Protein AF-A0A7S4PHA0-F1 (afdb_monomer)

Structure (mmCIF, N/CA/C/O backbone):
data_AF-A0A7S4PHA0-F1
#
_entry.id   AF-A0A7S4PHA0-F1
#
loop_
_atom_site.group_PDB
_atom_site.id
_atom_site.type_symbol
_atom_site.label_atom_id
_atom_site.label_alt_id
_atom_site.label_comp_id
_atom_site.label_asym_id
_atom_site.label_entity_id
_atom_site.label_seq_id
_atom_site.pdbx_PDB_ins_code
_atom_site.Cartn_x
_atom_site.Cartn_y
_atom_site.Cartn_z
_atom_site.occupancy
_atom_site.B_iso_or_equiv
_atom_site.auth_seq_id
_atom_site.auth_comp_id
_atom_site.auth_asym_id
_atom_site.auth_atom_id
_atom_site.pdbx_PDB_model_num
ATOM 1 N N . MET A 1 1 ? -47.512 62.004 -31.356 1.00 50.50 1 MET A N 1
ATOM 2 C CA . MET A 1 1 ? -47.624 60.700 -30.665 1.00 50.50 1 MET A CA 1
ATOM 3 C C . MET A 1 1 ? -46.388 59.852 -30.978 1.00 50.50 1 MET A C 1
ATOM 5 O O . MET A 1 1 ? -46.487 58.926 -31.759 1.00 50.50 1 MET A O 1
ATOM 9 N N . THR A 1 2 ? -45.208 60.181 -30.443 1.00 56.81 2 THR A N 1
ATOM 10 C CA . THR A 1 2 ? -43.964 59.399 -30.686 1.00 56.81 2 THR A CA 1
ATOM 11 C C . THR A 1 2 ? -42.928 59.543 -29.559 1.00 56.81 2 THR A C 1
ATOM 13 O O . THR A 1 2 ? -41.777 59.163 -29.728 1.00 56.81 2 THR A O 1
ATOM 16 N N . MET A 1 3 ? -43.304 60.069 -28.385 1.00 52.97 3 MET A N 1
ATOM 17 C CA . MET A 1 3 ? -42.330 60.499 -27.363 1.00 52.97 3 MET A CA 1
ATOM 18 C C . MET A 1 3 ? -42.366 59.696 -26.049 1.00 52.97 3 MET A C 1
ATOM 20 O O . MET A 1 3 ? -41.866 60.169 -25.038 1.00 52.97 3 MET A O 1
ATOM 24 N N . ALA A 1 4 ? -42.939 58.485 -26.051 1.00 57.75 4 ALA A N 1
ATOM 25 C CA . ALA A 1 4 ? -43.027 57.627 -24.857 1.00 57.75 4 ALA A CA 1
ATOM 26 C C . ALA A 1 4 ? -42.201 56.322 -24.940 1.00 57.75 4 ALA A C 1
ATOM 28 O O . ALA A 1 4 ? -41.948 55.694 -23.916 1.00 57.75 4 ALA A O 1
ATOM 29 N N . CYS A 1 5 ? -41.726 55.913 -26.124 1.00 63.44 5 CYS A N 1
ATOM 30 C CA . CYS A 1 5 ? -41.080 54.602 -26.299 1.00 63.44 5 CYS A CA 1
ATOM 31 C C . CYS A 1 5 ? -39.589 54.559 -25.913 1.00 63.44 5 CYS A C 1
ATOM 33 O O . CYS A 1 5 ? -39.036 53.475 -25.755 1.00 63.44 5 CYS A O 1
ATOM 35 N N . LEU A 1 6 ? -38.933 55.710 -25.720 1.00 57.56 6 LEU A N 1
ATOM 36 C CA . LEU A 1 6 ? -37.508 55.766 -25.358 1.00 57.56 6 LEU A CA 1
ATOM 37 C C . LEU A 1 6 ? -37.241 55.476 -23.867 1.00 57.56 6 LEU A C 1
ATOM 39 O O . LEU A 1 6 ? -36.136 55.074 -23.518 1.00 57.56 6 LEU A O 1
ATOM 43 N N . GLY A 1 7 ? -38.244 55.610 -22.990 1.00 58.47 7 GLY A N 1
ATOM 44 C CA . GLY A 1 7 ? -38.078 55.364 -21.549 1.00 58.47 7 GLY A CA 1
ATOM 45 C C . GLY A 1 7 ? -38.088 53.884 -21.146 1.00 58.47 7 GLY A C 1
ATOM 46 O O . GLY A 1 7 ? -37.437 53.504 -20.175 1.00 58.47 7 GLY A O 1
ATOM 47 N N . PHE A 1 8 ? -38.788 53.025 -21.896 1.00 62.19 8 PHE A N 1
ATOM 48 C CA . PHE A 1 8 ? -38.992 51.625 -21.498 1.00 62.19 8 PHE A CA 1
ATOM 49 C C . PHE A 1 8 ? -37.754 50.748 -21.747 1.00 62.19 8 PHE A C 1
ATOM 51 O O . PHE A 1 8 ? -37.450 49.862 -20.952 1.00 62.19 8 PHE A O 1
ATOM 58 N N . GLY A 1 9 ? -36.987 51.040 -22.805 1.00 64.06 9 GLY A N 1
ATOM 59 C CA . GLY A 1 9 ? -35.754 50.306 -23.115 1.00 64.06 9 GLY A CA 1
ATOM 60 C C . GLY A 1 9 ? -34.664 50.470 -22.050 1.00 64.06 9 GLY A C 1
ATOM 61 O O . GLY A 1 9 ? -33.955 49.515 -21.741 1.00 64.06 9 GLY A O 1
ATOM 62 N N . ILE A 1 10 ? -34.570 51.652 -21.431 1.00 68.56 10 ILE A N 1
ATOM 63 C CA . ILE A 1 10 ? -33.572 51.934 -20.387 1.00 68.56 10 ILE A CA 1
ATOM 64 C C . ILE A 1 10 ? -33.933 51.206 -19.084 1.00 68.56 10 ILE A C 1
ATOM 66 O O . ILE A 1 10 ? -33.057 50.626 -18.446 1.00 68.56 10 ILE A O 1
ATOM 70 N N . LEU A 1 11 ? -35.219 51.157 -18.719 1.00 69.69 11 LEU A N 1
ATOM 71 C CA . LEU A 1 11 ? -35.676 50.470 -17.505 1.00 69.69 11 LEU A CA 1
ATOM 72 C C . LEU A 1 11 ? -35.411 48.955 -17.545 1.00 69.69 11 LEU A C 1
ATOM 74 O O . LEU A 1 11 ? -34.973 48.388 -16.545 1.00 69.69 11 LEU A O 1
ATOM 78 N N . VAL A 1 12 ? -35.598 48.307 -18.700 1.00 71.06 12 VAL A N 1
ATOM 79 C CA . VAL A 1 12 ? -35.310 46.868 -18.860 1.00 71.06 12 VAL A CA 1
ATOM 80 C C . VAL A 1 12 ? -33.800 46.597 -18.885 1.00 71.06 12 VAL A C 1
ATOM 82 O O . VAL A 1 12 ? -33.339 45.630 -18.279 1.00 71.06 12 VAL A O 1
ATOM 85 N N . GLY A 1 13 ? -33.013 47.475 -19.519 1.00 74.56 13 GLY A N 1
ATOM 86 C CA . GLY A 1 13 ? -31.554 47.346 -19.563 1.00 74.56 13 GLY A CA 1
ATOM 87 C C . GLY A 1 13 ? -30.895 47.461 -18.184 1.00 74.56 13 GLY A C 1
ATOM 88 O O . GLY A 1 13 ? -30.050 46.640 -17.834 1.00 74.56 13 GLY A O 1
ATOM 89 N N . VAL A 1 14 ? -31.316 48.437 -17.373 1.00 81.12 14 VAL A N 1
ATOM 90 C CA . VAL A 1 14 ? -30.754 48.662 -16.028 1.00 81.12 14 VAL A CA 1
ATOM 91 C C . VAL A 1 14 ? -31.153 47.548 -15.053 1.00 81.12 14 VAL A C 1
ATOM 93 O O . VAL A 1 14 ? -30.342 47.135 -14.227 1.00 81.12 14 VAL A O 1
ATOM 96 N N . GLY A 1 15 ? -32.367 46.999 -15.169 1.00 79.56 15 GLY A N 1
ATOM 97 C CA . GLY A 1 15 ? -32.795 45.870 -14.336 1.00 79.56 15 GLY A CA 1
ATOM 98 C C . GLY A 1 15 ? -31.953 44.606 -14.557 1.00 79.56 15 GLY A C 1
ATOM 99 O O . GLY A 1 15 ? -31.582 43.931 -13.596 1.00 79.56 15 GLY A O 1
ATOM 100 N N . GLY A 1 16 ? -31.596 44.309 -15.812 1.00 81.81 16 GLY A N 1
ATOM 101 C CA . GLY A 1 16 ? -30.791 43.132 -16.152 1.00 81.81 16 GLY A CA 1
ATOM 102 C C . GLY A 1 16 ? -29.346 43.209 -15.651 1.00 81.81 16 GLY A C 1
ATOM 103 O O . GLY A 1 16 ? -28.813 42.224 -15.137 1.00 81.81 16 GLY A O 1
ATOM 104 N N . THR A 1 17 ? -28.708 44.378 -15.749 1.00 84.75 17 THR A N 1
ATOM 105 C CA . THR A 1 17 ? -27.311 44.549 -15.317 1.00 84.75 17 THR A CA 1
ATOM 106 C C . THR A 1 17 ? -27.154 44.485 -13.798 1.00 84.75 17 THR A C 1
ATOM 108 O O . THR A 1 17 ? -26.182 43.899 -13.320 1.00 84.75 17 THR A O 1
ATOM 111 N N . LEU A 1 18 ? -28.123 45.000 -13.034 1.00 86.94 18 LEU A N 1
ATOM 112 C CA . LEU A 1 18 ? -28.127 44.903 -11.570 1.00 86.94 18 LEU A CA 1
ATOM 113 C C . LEU A 1 18 ? -28.255 43.454 -11.087 1.00 86.94 18 LEU A C 1
ATOM 115 O O . LEU A 1 18 ? -27.548 43.046 -10.165 1.00 86.94 18 LEU A O 1
ATOM 119 N N . LEU A 1 19 ? -29.102 42.655 -11.743 1.00 86.62 19 LEU A N 1
ATOM 120 C CA . LEU A 1 19 ? -29.249 41.235 -11.422 1.00 86.62 19 LEU A CA 1
ATOM 121 C C . LEU A 1 19 ? -27.946 40.467 -11.683 1.00 86.62 19 LEU A C 1
ATOM 123 O O . LEU A 1 19 ? -27.513 39.672 -10.849 1.00 86.62 19 LEU A O 1
ATOM 127 N N . LEU A 1 20 ? -27.285 40.742 -12.812 1.00 89.56 20 LEU A N 1
ATOM 128 C CA . LEU A 1 20 ? -26.022 40.095 -13.159 1.00 89.56 20 LEU A CA 1
ATOM 129 C C . LEU A 1 20 ? -24.901 40.460 -12.173 1.00 89.56 20 LEU A C 1
ATOM 131 O O . LEU A 1 20 ? -24.160 39.579 -11.737 1.00 89.56 20 LEU A O 1
ATOM 135 N N . GLN A 1 21 ? -24.797 41.730 -11.769 1.00 88.81 21 GLN A N 1
ATOM 136 C CA . GLN A 1 21 ? -23.812 42.153 -10.768 1.00 88.81 21 GLN A CA 1
ATOM 137 C C . GLN A 1 21 ? -24.060 41.517 -9.396 1.00 88.81 21 GLN A C 1
ATOM 139 O O . GLN A 1 21 ? -23.100 41.126 -8.732 1.00 88.81 21 GLN A O 1
ATOM 144 N N . ALA A 1 22 ? -25.322 41.345 -8.991 1.00 90.38 22 ALA A N 1
ATOM 145 C CA . ALA A 1 22 ? -25.660 40.655 -7.748 1.00 90.38 22 ALA A CA 1
ATOM 146 C C . ALA A 1 22 ? -25.209 39.182 -7.763 1.00 90.38 22 ALA A C 1
ATOM 148 O O . ALA A 1 22 ? -24.643 38.704 -6.779 1.00 90.38 22 ALA A O 1
ATOM 149 N N . ILE A 1 23 ? -25.387 38.477 -8.888 1.00 91.00 23 ILE A N 1
ATOM 150 C CA . ILE A 1 23 ? -24.932 37.085 -9.049 1.00 91.00 23 ILE A CA 1
ATOM 151 C C . ILE A 1 23 ? -23.402 37.002 -9.007 1.00 91.00 23 ILE A C 1
ATOM 153 O O . ILE A 1 23 ? -22.859 36.158 -8.296 1.00 91.00 23 ILE A O 1
ATOM 157 N N . ILE A 1 24 ? -22.699 37.892 -9.715 1.00 91.56 24 ILE A N 1
ATOM 158 C CA . ILE A 1 24 ? -21.228 37.925 -9.710 1.00 91.56 24 ILE A CA 1
ATOM 159 C C . ILE A 1 24 ? -20.703 38.211 -8.297 1.00 91.56 24 ILE A C 1
ATOM 161 O O . ILE A 1 24 ? -19.792 37.524 -7.838 1.00 91.56 24 ILE A O 1
ATOM 165 N N . GLY A 1 25 ? -21.307 39.161 -7.577 1.00 91.06 25 GLY A N 1
ATOM 166 C CA . GLY A 1 25 ? -20.962 39.454 -6.185 1.00 91.06 25 GLY A CA 1
ATOM 167 C C . GLY A 1 25 ? -21.161 38.249 -5.261 1.00 91.06 25 GLY A C 1
ATOM 168 O O . GLY A 1 25 ? -20.277 37.934 -4.465 1.00 91.06 25 GLY A O 1
ATOM 169 N N . LEU A 1 26 ? -22.275 37.523 -5.415 1.00 90.69 26 LEU A N 1
ATOM 170 C CA . LEU A 1 26 ? -22.558 36.291 -4.670 1.00 90.69 26 LEU A CA 1
ATOM 171 C C . LEU A 1 26 ? -21.551 35.176 -4.979 1.00 90.69 26 LEU A C 1
ATOM 173 O O . LEU A 1 26 ? -21.032 34.551 -4.053 1.00 90.69 26 LEU A O 1
ATOM 177 N N . MET A 1 27 ? -21.230 34.944 -6.256 1.00 90.31 27 MET A N 1
ATOM 178 C CA . MET A 1 27 ? -20.225 33.953 -6.654 1.00 90.31 27 MET A CA 1
ATOM 179 C C . MET A 1 27 ? -18.846 34.303 -6.092 1.00 90.31 27 MET A C 1
ATOM 181 O O . MET A 1 27 ? -18.166 33.421 -5.564 1.00 90.31 27 MET A O 1
ATOM 185 N N . TRP A 1 28 ? -18.455 35.579 -6.161 1.00 89.06 28 TRP A N 1
ATOM 186 C CA . TRP A 1 28 ? -17.166 36.072 -5.675 1.00 89.06 28 TRP A CA 1
ATOM 187 C C . TRP A 1 28 ? -17.040 35.944 -4.152 1.00 89.06 28 TRP A C 1
ATOM 189 O O . TRP A 1 28 ? -16.050 35.406 -3.656 1.00 89.06 28 TRP A O 1
ATOM 199 N N . TRP A 1 29 ? -18.082 36.325 -3.404 1.00 85.69 29 TRP A N 1
ATOM 200 C CA . TRP A 1 29 ? -18.141 36.128 -1.953 1.00 85.69 29 TRP A CA 1
ATOM 201 C C . TRP A 1 29 ? -18.024 34.644 -1.574 1.00 85.69 29 TRP A C 1
ATOM 203 O O . TRP A 1 29 ? -17.279 34.286 -0.660 1.00 85.69 29 TRP A O 1
ATOM 213 N N . PHE A 1 30 ? -18.705 33.755 -2.306 1.00 83.31 30 PHE A N 1
ATOM 214 C CA . PHE A 1 30 ? -18.665 32.314 -2.043 1.00 83.31 30 PHE A CA 1
ATOM 215 C C . PHE A 1 30 ? -17.300 31.687 -2.376 1.00 83.31 30 PHE A C 1
ATOM 217 O O . PHE A 1 30 ? -16.826 30.807 -1.655 1.00 83.31 30 PHE A O 1
ATOM 224 N N . THR A 1 31 ? -16.633 32.156 -3.438 1.00 78.44 31 THR A N 1
ATOM 225 C CA . THR A 1 31 ? -15.292 31.678 -3.823 1.00 78.44 31 THR A CA 1
ATOM 226 C C . THR A 1 31 ? -14.205 32.157 -2.863 1.00 78.44 31 THR A C 1
ATOM 228 O O . THR A 1 31 ? -13.348 31.359 -2.483 1.00 78.44 31 THR A O 1
ATOM 231 N N . LEU A 1 32 ? -14.257 33.408 -2.400 1.00 80.31 32 LEU A N 1
ATOM 232 C CA . LEU A 1 32 ? -13.313 33.924 -1.400 1.00 80.31 32 LEU A CA 1
ATOM 233 C C . LEU A 1 32 ? -13.520 33.322 -0.010 1.00 80.31 32 LEU A C 1
ATOM 235 O O . LEU A 1 32 ? -12.540 32.962 0.642 1.00 80.31 32 LEU A O 1
ATOM 239 N N . GLY A 1 33 ? -14.771 33.127 0.417 1.00 71.81 33 GLY A N 1
ATOM 240 C CA . GLY A 1 33 ? -15.076 32.452 1.682 1.00 71.81 33 GLY A CA 1
ATOM 241 C C . GLY A 1 33 ? -14.607 30.992 1.711 1.00 71.81 33 GLY A C 1
ATOM 242 O O . GLY A 1 33 ? -14.160 30.503 2.749 1.00 71.81 33 GLY A O 1
ATOM 243 N N . ARG A 1 34 ? -14.638 30.295 0.564 1.00 66.31 34 ARG A N 1
ATOM 244 C CA . ARG A 1 34 ? -14.070 28.942 0.431 1.00 66.31 34 ARG A CA 1
ATOM 245 C C . ARG A 1 34 ? -12.547 28.924 0.538 1.00 66.31 34 ARG A C 1
ATOM 247 O O . ARG A 1 34 ? -12.010 28.007 1.154 1.00 66.31 34 ARG A O 1
ATOM 254 N N . ARG A 1 35 ? -11.860 29.930 -0.011 1.00 64.06 35 ARG A N 1
ATOM 255 C CA . ARG A 1 35 ? -10.391 29.990 -0.002 1.00 64.06 35 ARG A CA 1
ATOM 256 C C . ARG A 1 35 ? -9.828 30.148 1.415 1.00 64.06 35 ARG A C 1
ATOM 258 O O . ARG A 1 35 ? -8.953 29.387 1.791 1.00 64.06 35 ARG A O 1
ATOM 265 N N . GLN A 1 36 ? -10.440 30.983 2.261 1.00 58.44 36 GLN A N 1
ATOM 266 C CA . GLN A 1 36 ? -10.007 31.140 3.663 1.00 58.44 36 GLN A CA 1
ATOM 267 C C . GLN A 1 36 ? -10.179 29.883 4.536 1.00 58.44 36 GLN A C 1
ATOM 269 O O . GLN A 1 36 ? -9.430 29.710 5.497 1.00 58.44 36 GLN A O 1
ATOM 274 N N . ARG A 1 37 ? -11.144 28.997 4.240 1.00 59.16 37 ARG A N 1
ATOM 275 C CA . ARG A 1 37 ? -11.256 27.706 4.949 1.00 59.16 37 ARG A CA 1
ATOM 276 C C . ARG A 1 37 ? -10.227 26.687 4.468 1.00 59.16 37 ARG A C 1
ATOM 278 O O . ARG A 1 37 ? -9.732 25.935 5.297 1.00 59.16 37 ARG A O 1
ATOM 285 N N . LEU A 1 38 ? -9.895 26.689 3.177 1.00 50.78 38 LEU A N 1
ATOM 286 C CA . LEU A 1 38 ? -8.828 25.848 2.627 1.00 50.78 38 LEU A CA 1
ATOM 287 C C . LEU A 1 38 ? -7.449 26.300 3.116 1.00 50.78 38 LEU A C 1
ATOM 289 O O . LEU A 1 38 ? -6.649 25.455 3.487 1.00 50.78 38 LEU A O 1
ATOM 293 N N . ASP A 1 39 ? -7.203 27.606 3.224 1.00 53.72 39 ASP A N 1
ATOM 294 C CA . ASP A 1 39 ? -5.920 28.118 3.720 1.00 53.72 39 ASP A CA 1
ATOM 295 C C . ASP A 1 39 ? -5.749 27.857 5.229 1.00 53.72 39 ASP A C 1
ATOM 297 O O . ASP A 1 39 ? -4.672 27.460 5.653 1.00 53.72 39 ASP A O 1
ATOM 301 N N . ARG A 1 40 ? -6.821 27.926 6.042 1.00 52.81 40 ARG A N 1
ATOM 302 C CA . ARG A 1 40 ? -6.760 27.484 7.454 1.00 52.81 40 ARG A CA 1
ATOM 303 C C . ARG A 1 40 ? -6.656 25.966 7.626 1.00 52.81 40 ARG A C 1
ATOM 305 O O . ARG A 1 40 ? -6.108 25.523 8.628 1.00 52.81 40 ARG A O 1
ATOM 312 N N . GLN A 1 41 ? -7.169 25.169 6.688 1.00 42.28 41 GLN A N 1
ATOM 313 C CA . GLN A 1 41 ? -6.941 23.718 6.676 1.00 42.28 41 GLN A CA 1
ATOM 314 C C . GLN A 1 41 ? -5.543 23.353 6.158 1.00 42.28 41 GLN A C 1
ATOM 316 O O . GLN A 1 41 ? -5.004 22.352 6.603 1.00 42.28 41 GLN A O 1
ATOM 321 N N . ASN A 1 42 ? -4.930 24.175 5.304 1.00 45.50 42 ASN A N 1
ATOM 322 C CA . ASN A 1 42 ? -3.546 24.013 4.845 1.00 45.50 42 ASN A CA 1
ATOM 323 C C . ASN A 1 42 ? -2.503 24.592 5.819 1.00 45.50 42 ASN A C 1
ATOM 325 O O . ASN A 1 42 ? -1.352 24.184 5.775 1.00 45.50 42 ASN A O 1
ATOM 329 N N . GLU A 1 43 ? -2.870 25.525 6.703 1.00 44.06 43 GLU A N 1
ATOM 330 C CA . GLU A 1 43 ? -2.006 25.946 7.820 1.00 44.06 43 GLU A CA 1
ATOM 331 C C . GLU A 1 43 ? -2.140 25.017 9.041 1.00 44.06 43 GLU A C 1
ATOM 333 O O . GLU A 1 43 ? -1.218 24.939 9.849 1.00 44.06 43 GLU A O 1
ATOM 338 N N . ALA A 1 44 ? -3.255 24.282 9.170 1.00 39.34 44 ALA A N 1
ATOM 339 C CA . ALA A 1 44 ? -3.452 23.262 10.210 1.00 39.34 44 ALA A CA 1
ATOM 340 C C . ALA A 1 44 ? -3.134 21.824 9.748 1.00 39.34 44 ALA A C 1
ATOM 342 O O . ALA A 1 44 ? -2.978 20.934 10.580 1.00 39.34 44 ALA A O 1
ATOM 343 N N . GLY A 1 45 ? -3.037 21.584 8.442 1.00 37.09 45 GLY A N 1
ATOM 344 C CA . GLY A 1 45 ? -2.686 20.305 7.839 1.00 37.09 45 GLY A CA 1
ATOM 345 C C . GLY A 1 45 ? -1.351 20.423 7.119 1.00 37.09 45 GLY A C 1
ATOM 346 O O . GLY A 1 45 ? -1.163 21.321 6.312 1.00 37.09 45 GLY A O 1
ATOM 347 N N . TYR A 1 46 ? -0.450 19.480 7.383 1.00 37.16 46 TYR A N 1
ATOM 348 C CA . TYR A 1 46 ? 0.816 19.268 6.669 1.00 37.16 46 TYR A CA 1
ATOM 349 C C . TYR A 1 46 ? 1.990 20.201 7.033 1.00 37.16 46 TYR A C 1
ATOM 351 O O . TYR A 1 46 ? 2.785 20.586 6.178 1.00 37.16 46 TYR A O 1
ATOM 359 N N . MET A 1 47 ? 2.244 20.404 8.330 1.00 28.23 47 MET A N 1
ATOM 360 C CA . MET A 1 47 ? 3.593 20.030 8.773 1.00 28.23 47 MET A CA 1
ATOM 361 C C . MET A 1 47 ? 3.603 18.507 8.828 1.00 28.23 47 MET A C 1
ATOM 363 O O . MET A 1 47 ? 2.957 17.922 9.690 1.00 28.23 47 MET A O 1
ATOM 367 N N . ILE A 1 48 ? 4.288 17.867 7.882 1.00 32.16 48 ILE A N 1
ATOM 368 C CA . ILE A 1 48 ? 4.771 16.503 8.086 1.00 32.16 48 ILE A CA 1
ATOM 369 C C . ILE A 1 48 ? 5.889 16.667 9.119 1.00 32.16 48 ILE A C 1
ATOM 371 O O . ILE A 1 48 ? 6.932 17.227 8.765 1.00 32.16 48 ILE A O 1
ATOM 375 N N . PRO A 1 49 ? 5.712 16.287 10.398 1.00 31.08 49 PRO A N 1
ATOM 376 C CA . PRO A 1 49 ? 6.875 16.128 11.247 1.00 31.08 49 PRO A CA 1
ATOM 377 C C . PRO A 1 49 ? 7.792 15.144 10.525 1.00 31.08 49 PRO A C 1
ATOM 379 O O . PRO A 1 49 ? 7.352 14.074 10.102 1.00 31.08 49 PRO A O 1
ATOM 382 N N . ASN A 1 50 ? 9.055 15.526 10.341 1.00 30.89 50 ASN A N 1
ATOM 383 C CA . ASN A 1 50 ? 10.108 14.564 10.060 1.00 30.89 50 ASN A CA 1
ATOM 384 C C . ASN A 1 50 ? 10.043 13.527 11.185 1.00 30.89 50 ASN A C 1
ATOM 386 O O . ASN A 1 50 ? 10.566 13.767 12.273 1.00 30.89 50 ASN A O 1
ATOM 390 N N . PHE A 1 51 ? 9.337 12.419 10.956 1.00 36.91 51 PHE A N 1
ATOM 391 C CA . PHE A 1 51 ? 9.286 11.310 11.888 1.00 36.91 51 PHE A CA 1
ATOM 392 C C . PHE A 1 51 ? 10.642 10.621 11.813 1.00 36.91 51 PHE A C 1
ATOM 394 O O . PHE A 1 51 ? 10.899 9.711 11.027 1.00 36.91 51 PHE A O 1
ATOM 401 N N . VAL A 1 52 ? 11.537 11.122 12.656 1.00 37.72 52 VAL A N 1
ATOM 402 C CA . VAL A 1 52 ? 12.497 10.294 13.362 1.00 37.72 52 VAL A CA 1
ATOM 403 C C . VAL A 1 52 ? 11.649 9.239 14.063 1.00 37.72 52 VAL A C 1
ATOM 405 O O . VAL A 1 52 ? 11.005 9.544 15.060 1.00 37.72 52 VAL A O 1
ATOM 408 N N . GLY A 1 53 ? 11.570 8.034 13.490 1.00 38.84 53 GLY A N 1
ATOM 409 C CA . GLY A 1 53 ? 11.147 6.874 14.269 1.00 38.84 53 GLY A CA 1
ATOM 410 C C . GLY A 1 53 ? 11.967 6.882 15.553 1.00 38.84 53 GLY A C 1
ATOM 411 O O . GLY A 1 53 ? 13.198 6.993 15.481 1.00 38.84 53 GLY A O 1
ATOM 412 N N . ASP A 1 54 ? 11.272 6.881 16.683 1.00 39.75 54 ASP A N 1
ATOM 413 C CA . ASP A 1 54 ? 11.815 6.577 17.995 1.00 39.75 54 ASP A CA 1
ATOM 414 C C . ASP A 1 54 ? 12.782 5.397 17.852 1.00 39.75 54 ASP A C 1
ATOM 416 O O . ASP A 1 54 ? 12.508 4.424 17.144 1.00 39.75 54 ASP A O 1
ATOM 420 N N . GLU A 1 55 ? 13.978 5.532 18.425 1.00 41.19 55 GLU A N 1
ATOM 421 C CA . GLU A 1 55 ? 15.049 4.545 18.245 1.00 41.19 55 GLU A CA 1
ATOM 422 C C . GLU A 1 55 ? 14.615 3.128 18.665 1.00 41.19 55 GLU A C 1
ATOM 424 O O . GLU A 1 55 ? 15.133 2.157 18.116 1.00 41.19 55 GLU A O 1
ATOM 429 N N . GLU A 1 56 ? 13.607 3.012 19.537 1.00 35.31 56 GLU A N 1
ATOM 430 C CA . GLU A 1 56 ? 12.951 1.756 19.924 1.00 35.31 56 GLU A CA 1
ATOM 431 C C . GLU A 1 56 ? 12.233 1.068 18.755 1.00 35.31 56 GLU A C 1
ATOM 433 O O . GLU A 1 56 ? 12.547 -0.081 18.440 1.00 35.31 56 GLU A O 1
ATOM 438 N N . SER A 1 57 ? 11.358 1.770 18.028 1.00 40.00 57 SER A N 1
ATOM 439 C CA . SER A 1 57 ? 10.667 1.212 16.853 1.00 40.00 57 SER A CA 1
ATOM 440 C C . SER A 1 57 ? 11.628 0.807 15.722 1.00 40.00 57 SER A C 1
ATOM 442 O O . SER A 1 57 ? 11.325 -0.079 14.920 1.00 40.00 57 SER A O 1
ATOM 444 N N . LYS A 1 58 ? 12.810 1.438 15.640 1.00 40.69 58 LYS A N 1
ATOM 445 C CA . LYS A 1 58 ? 13.874 1.061 14.688 1.00 40.69 58 LYS A CA 1
ATOM 446 C C . LYS A 1 58 ? 14.662 -0.173 15.132 1.00 40.69 58 LYS A C 1
ATOM 448 O O . LYS A 1 58 ? 15.126 -0.919 14.271 1.00 40.69 58 LYS A O 1
ATOM 453 N N . GLN A 1 59 ? 14.819 -0.398 16.436 1.00 38.53 59 GLN A N 1
ATOM 454 C CA . GLN A 1 59 ? 15.520 -1.573 16.961 1.00 38.53 59 GLN A CA 1
ATOM 455 C C . GLN A 1 59 ? 14.723 -2.863 16.737 1.00 38.53 59 GLN A C 1
ATOM 457 O O . GLN A 1 59 ? 15.307 -3.851 16.289 1.00 38.53 59 GLN A O 1
ATOM 462 N N . GLU A 1 60 ? 13.399 -2.837 16.908 1.00 38.03 60 GLU A N 1
ATOM 463 C CA . GLU A 1 60 ? 12.522 -4.012 16.735 1.00 38.03 60 GLU A CA 1
ATOM 464 C C . GLU A 1 60 ? 12.470 -4.533 15.275 1.00 38.03 60 GLU A C 1
ATOM 466 O O . GLU A 1 60 ? 12.184 -5.700 14.998 1.00 38.03 60 GLU A O 1
ATOM 471 N N . LEU A 1 61 ? 12.814 -3.688 14.297 1.00 41.06 61 LEU A N 1
ATOM 472 C CA . LEU A 1 61 ? 12.927 -4.074 12.885 1.00 41.06 61 LEU A CA 1
ATOM 473 C C . LEU A 1 61 ? 14.261 -4.764 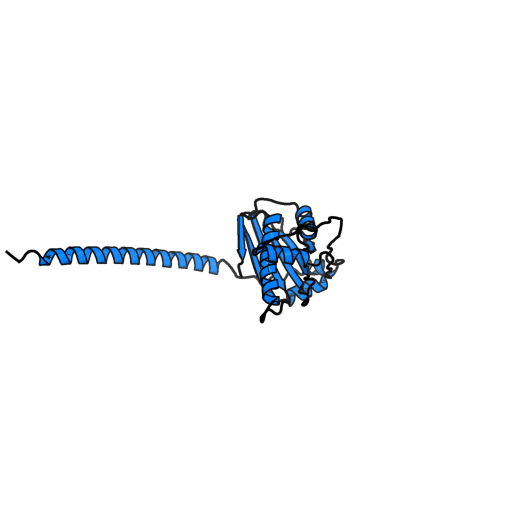12.537 1.00 41.06 61 LEU A C 1
ATOM 475 O O . LEU A 1 61 ? 14.316 -5.476 11.532 1.00 41.06 61 LEU A O 1
ATOM 479 N N . SER A 1 62 ? 15.314 -4.568 13.341 1.00 44.00 62 SER A N 1
ATOM 480 C CA . SER A 1 62 ? 16.691 -4.985 13.025 1.00 44.00 62 SER A CA 1
ATOM 481 C C . SER A 1 62 ? 17.080 -6.390 13.507 1.00 44.00 62 SER A C 1
ATOM 483 O O . SER A 1 62 ? 18.006 -6.976 12.946 1.00 44.00 62 SER A O 1
ATOM 485 N N . GLU A 1 63 ? 16.362 -6.951 14.487 1.00 42.62 63 GLU A N 1
ATOM 486 C CA . GLU A 1 63 ? 16.711 -8.229 15.140 1.00 42.62 63 GLU A CA 1
ATOM 487 C C . GLU A 1 63 ? 15.822 -9.430 14.724 1.00 42.62 63 GLU A C 1
ATOM 489 O O . GLU A 1 63 ? 15.983 -10.531 15.246 1.00 42.62 63 GLU A O 1
ATOM 494 N N . ASP A 1 64 ? 14.908 -9.251 13.763 1.00 43.84 64 ASP A N 1
ATOM 495 C CA . ASP A 1 64 ? 13.795 -10.177 13.464 1.00 43.84 64 ASP A CA 1
ATOM 496 C C . ASP A 1 64 ? 14.040 -11.068 12.208 1.00 43.84 64 ASP A C 1
ATOM 498 O O . ASP A 1 64 ? 14.671 -10.602 11.251 1.00 43.84 64 ASP A O 1
ATOM 502 N N . PRO A 1 65 ? 13.532 -12.325 12.137 1.00 39.94 65 PRO A N 1
ATOM 503 C CA . PRO A 1 65 ? 13.981 -13.396 11.231 1.00 39.94 65 PRO A CA 1
ATOM 504 C C . PRO A 1 65 ? 13.515 -13.274 9.763 1.00 39.94 65 PRO A C 1
ATOM 506 O O . PRO A 1 65 ? 13.604 -14.237 9.003 1.00 39.94 65 PRO A O 1
ATOM 509 N N . GLY A 1 66 ? 13.082 -12.085 9.336 1.00 44.19 66 GLY A N 1
ATOM 510 C CA . GLY A 1 66 ? 12.600 -11.801 7.982 1.00 44.19 66 GLY A CA 1
ATOM 511 C C . GLY A 1 66 ? 11.078 -11.707 7.896 1.00 44.19 66 GLY A C 1
ATOM 512 O O . GLY A 1 66 ? 10.350 -12.130 8.790 1.00 44.19 66 GLY A O 1
ATOM 513 N N . PHE A 1 67 ? 10.588 -11.093 6.822 1.00 50.22 67 PHE A N 1
ATOM 514 C CA . PHE A 1 67 ? 9.158 -11.049 6.549 1.00 50.22 67 PHE A CA 1
ATOM 515 C C . PHE A 1 67 ? 8.707 -12.411 6.002 1.00 50.22 67 PHE A C 1
ATOM 517 O O . PHE A 1 67 ? 9.321 -12.927 5.066 1.00 50.22 67 PHE A O 1
ATOM 524 N N . LEU A 1 68 ? 7.644 -12.981 6.570 1.00 48.50 68 LEU A N 1
ATOM 525 C CA . LEU A 1 68 ? 7.139 -14.300 6.195 1.00 48.50 68 LEU A CA 1
ATOM 526 C C . LEU A 1 68 ? 5.853 -14.167 5.377 1.00 48.50 68 LEU A C 1
ATOM 528 O O . LEU A 1 68 ? 4.835 -13.706 5.884 1.00 48.50 68 LEU A O 1
ATOM 532 N N . CYS A 1 69 ? 5.896 -14.631 4.133 1.00 49.44 69 CYS A N 1
ATOM 533 C CA . CYS A 1 69 ? 4.733 -15.234 3.503 1.00 49.44 69 CYS A CA 1
ATOM 534 C C . CYS A 1 69 ? 4.786 -16.727 3.859 1.00 49.44 69 CYS A C 1
ATOM 536 O O . CYS A 1 69 ? 5.698 -17.428 3.428 1.00 49.44 69 CYS A O 1
ATOM 538 N N . THR A 1 70 ? 3.911 -17.212 4.741 1.00 43.44 70 THR A N 1
ATOM 539 C CA . THR A 1 70 ? 3.800 -18.659 4.981 1.00 43.44 70 THR A CA 1
ATOM 540 C C . THR A 1 70 ? 2.733 -19.235 4.070 1.00 43.44 70 THR A C 1
ATOM 542 O O . THR A 1 70 ? 1.560 -18.883 4.201 1.00 43.44 70 THR A O 1
ATOM 545 N N . ASP A 1 71 ? 3.149 -20.148 3.200 1.00 41.53 71 ASP A N 1
ATOM 546 C CA . ASP A 1 71 ? 2.256 -21.001 2.432 1.00 41.53 71 ASP A CA 1
ATOM 547 C C . ASP A 1 71 ? 1.634 -22.066 3.332 1.00 41.53 71 ASP A C 1
ATOM 549 O O . ASP A 1 71 ? 2.277 -23.056 3.681 1.00 41.53 71 ASP A O 1
ATOM 553 N N . GLU A 1 72 ? 0.357 -21.900 3.662 1.00 33.88 72 GLU A N 1
ATOM 554 C CA . GLU A 1 72 ? -0.509 -23.040 3.957 1.00 33.88 72 GLU A CA 1
ATOM 555 C C . GLU A 1 72 ? -1.779 -22.929 3.095 1.00 33.88 72 GLU A C 1
ATOM 557 O O . GLU A 1 72 ? -2.678 -22.143 3.383 1.00 33.88 72 GLU A O 1
ATOM 562 N N . ASP A 1 73 ? -1.773 -23.719 2.012 1.00 31.27 73 ASP A N 1
ATOM 563 C CA . ASP A 1 73 ? -2.854 -24.127 1.097 1.00 31.27 73 ASP A CA 1
ATOM 564 C C . ASP A 1 73 ? -3.795 -23.053 0.489 1.00 31.27 73 ASP A C 1
ATOM 566 O O . ASP A 1 73 ? -4.555 -22.397 1.196 1.00 31.27 73 ASP A O 1
ATOM 570 N N . VAL A 1 74 ? -3.863 -22.988 -0.860 1.00 29.30 74 VAL A N 1
ATOM 571 C CA . VAL A 1 74 ? -5.098 -23.066 -1.700 1.00 29.30 74 VAL A CA 1
ATOM 572 C C . VAL A 1 74 ? -4.776 -22.893 -3.205 1.00 29.30 74 VAL A C 1
ATOM 574 O O . VAL A 1 74 ? -4.145 -21.936 -3.639 1.00 29.30 74 VAL A O 1
ATOM 577 N N . PHE A 1 75 ? -5.272 -23.837 -4.014 1.00 29.73 75 PHE A N 1
ATOM 578 C CA . PHE A 1 75 ? -5.162 -23.915 -5.477 1.00 29.73 75 PHE A CA 1
ATOM 579 C C . PHE A 1 75 ? -6.190 -23.061 -6.258 1.00 29.73 75 PHE A C 1
ATOM 581 O O . PHE A 1 75 ? -7.282 -22.753 -5.783 1.00 29.73 75 PHE A O 1
ATOM 588 N N . THR A 1 76 ? -5.889 -22.955 -7.562 1.00 29.72 76 THR A N 1
ATOM 589 C CA . THR A 1 76 ? -6.756 -22.894 -8.767 1.00 29.72 76 THR A CA 1
ATOM 590 C C . THR A 1 76 ? -7.181 -21.542 -9.352 1.00 29.72 76 THR A C 1
ATOM 592 O O . THR A 1 76 ? -7.994 -20.799 -8.815 1.00 29.72 76 THR A O 1
ATOM 595 N N . GLN A 1 77 ? -6.647 -21.317 -10.558 1.00 36.19 77 GLN A N 1
ATOM 596 C CA . GLN A 1 77 ? -6.995 -20.304 -11.550 1.00 36.19 77 GLN A CA 1
ATOM 597 C C . GLN A 1 77 ? -8.483 -20.332 -11.920 1.00 36.19 77 GLN A C 1
ATOM 599 O O . GLN A 1 77 ? -9.049 -21.397 -12.171 1.00 36.19 77 GLN A O 1
ATOM 604 N N . SER A 1 78 ? -9.077 -19.148 -12.069 1.00 31.17 78 SER A N 1
ATOM 605 C CA . SER A 1 78 ? -10.294 -18.951 -12.856 1.00 31.17 78 SER A CA 1
ATOM 606 C C . SER A 1 78 ? -10.063 -17.833 -13.870 1.00 31.17 78 SER A C 1
ATOM 608 O O . SER A 1 78 ? -9.759 -16.699 -13.500 1.00 31.17 78 SER A O 1
ATOM 610 N N . ASP A 1 79 ? -10.187 -18.203 -15.140 1.00 33.25 79 ASP A N 1
ATOM 611 C CA . ASP A 1 79 ? -10.019 -17.367 -16.324 1.00 33.25 79 ASP A CA 1
ATOM 612 C C . ASP A 1 79 ? -11.122 -16.298 -16.505 1.00 33.25 79 ASP A C 1
ATOM 614 O O . ASP A 1 79 ? -12.289 -16.560 -16.212 1.00 33.25 79 ASP A O 1
ATOM 618 N N . ARG A 1 80 ? -10.716 -15.201 -17.177 1.00 38.22 80 ARG A N 1
ATOM 619 C CA . ARG A 1 80 ? -11.428 -14.333 -18.158 1.00 38.22 80 ARG A CA 1
ATOM 620 C C . ARG A 1 80 ? -11.901 -12.905 -17.801 1.00 38.22 80 ARG A C 1
ATOM 622 O O . ARG A 1 80 ? -12.750 -12.701 -16.946 1.00 38.22 80 ARG A O 1
ATOM 629 N N . GLU A 1 81 ? -11.431 -12.015 -18.693 1.00 33.69 81 GLU A N 1
ATOM 630 C CA . GLU A 1 81 ? -11.980 -10.768 -19.275 1.00 33.69 81 GLU A CA 1
ATOM 631 C C . GLU A 1 81 ? -11.934 -9.450 -18.469 1.00 33.69 81 GLU A C 1
ATOM 633 O O . GLU A 1 81 ? -12.738 -9.202 -17.582 1.00 33.69 81 GLU A O 1
ATOM 638 N N . GLY A 1 82 ? -11.066 -8.524 -18.905 1.00 46.78 82 GLY A N 1
ATOM 639 C CA . GLY A 1 82 ? -11.486 -7.559 -19.929 1.00 46.78 82 GLY A CA 1
ATOM 640 C C . GLY A 1 82 ? -11.716 -6.074 -19.615 1.00 46.78 82 GLY A C 1
ATOM 641 O O . GLY A 1 82 ? -12.364 -5.450 -20.441 1.00 46.78 82 GLY A O 1
ATOM 642 N N . ASP A 1 83 ? -11.265 -5.489 -18.503 1.00 37.81 83 ASP A N 1
ATOM 643 C CA . ASP A 1 83 ? -11.255 -4.027 -18.234 1.00 37.81 83 ASP A CA 1
ATOM 644 C C . ASP A 1 83 ? -10.466 -3.794 -16.937 1.00 37.81 83 ASP A C 1
ATOM 646 O O . ASP A 1 83 ? -10.645 -4.615 -16.061 1.00 37.81 83 ASP A O 1
ATOM 650 N N . GLY A 1 84 ? -9.618 -2.752 -16.794 1.00 47.34 84 GLY A N 1
ATOM 651 C CA . GLY A 1 84 ? -8.792 -2.310 -15.622 1.00 47.34 84 GLY A CA 1
ATOM 652 C C . GLY A 1 84 ? -8.548 -3.233 -14.394 1.00 47.34 84 GLY A C 1
ATOM 653 O O . GLY A 1 84 ? -7.421 -3.383 -13.917 1.00 47.34 84 GLY A O 1
ATOM 654 N N . GLU A 1 85 ? -9.603 -3.841 -13.876 1.00 55.16 85 GLU A N 1
ATOM 655 C CA . GLU A 1 85 ? -9.644 -5.065 -13.072 1.00 55.16 85 GLU A CA 1
ATOM 656 C C . GLU A 1 85 ? -8.864 -6.247 -13.692 1.00 55.16 85 GLU A C 1
ATOM 658 O O . GLU A 1 85 ? -8.166 -6.940 -12.964 1.00 55.16 85 GLU A O 1
ATOM 663 N N . GLU A 1 86 ? -8.846 -6.427 -15.019 1.00 55.31 86 GLU A N 1
ATOM 664 C CA . GLU A 1 86 ? -8.055 -7.456 -15.720 1.00 55.31 86 GLU A CA 1
ATOM 665 C C . GLU A 1 86 ? -6.559 -7.309 -15.452 1.00 55.31 86 GLU A C 1
ATOM 667 O O . GLU A 1 86 ? -5.883 -8.283 -15.137 1.00 55.31 86 GLU A O 1
ATOM 672 N N . LEU A 1 87 ? -6.051 -6.077 -15.499 1.00 49.00 87 LEU A N 1
ATOM 673 C CA . LEU A 1 87 ? -4.636 -5.798 -15.267 1.00 49.00 87 LEU A CA 1
ATOM 674 C C . LEU A 1 87 ? -4.284 -5.858 -13.771 1.00 49.00 87 LEU A C 1
ATOM 676 O O . LEU A 1 87 ? -3.142 -6.128 -13.404 1.00 49.00 87 LEU A O 1
ATOM 680 N N . SER A 1 88 ? -5.274 -5.638 -12.900 1.00 56.84 88 SER A N 1
ATOM 681 C CA . SER A 1 88 ? -5.144 -5.831 -11.450 1.00 56.84 88 SER A CA 1
ATOM 682 C C . SER A 1 88 ? -5.185 -7.318 -11.070 1.00 56.84 88 SER A C 1
ATOM 684 O O . SER A 1 88 ? -4.447 -7.750 -10.189 1.00 56.84 88 SER A O 1
ATOM 686 N N . ASN A 1 89 ? -5.971 -8.128 -11.779 1.00 62.44 89 ASN A N 1
ATOM 687 C CA . ASN A 1 89 ? -5.967 -9.583 -11.663 1.00 62.44 89 ASN A CA 1
ATOM 688 C C . ASN A 1 89 ? -4.672 -10.170 -12.236 1.00 62.44 89 ASN A C 1
ATOM 690 O O . ASN A 1 89 ? -4.040 -10.999 -11.592 1.00 62.44 89 ASN A O 1
ATOM 694 N N . GLU A 1 90 ? -4.209 -9.691 -13.392 1.00 64.31 90 GLU A N 1
ATOM 695 C CA . GLU A 1 90 ? -2.899 -10.030 -13.959 1.00 64.31 90 GLU A CA 1
ATOM 696 C C . GLU A 1 90 ? -1.756 -9.674 -12.995 1.00 64.31 90 GLU A C 1
ATOM 698 O O . GLU A 1 90 ? -0.797 -10.435 -12.886 1.00 64.31 90 GLU A O 1
ATOM 703 N N . MET A 1 91 ? -1.867 -8.562 -12.254 1.00 68.06 91 MET A N 1
ATOM 704 C CA . MET A 1 91 ? -0.921 -8.203 -11.192 1.00 68.06 91 MET A CA 1
ATOM 705 C C . MET A 1 91 ? -0.894 -9.255 -10.083 1.00 68.06 91 MET A C 1
ATOM 707 O O . MET A 1 91 ? 0.193 -9.701 -9.732 1.00 68.06 91 MET A O 1
ATOM 711 N N . LYS A 1 92 ? -2.055 -9.679 -9.562 1.00 66.12 92 LYS A N 1
ATOM 712 C CA . LYS A 1 92 ? -2.138 -10.700 -8.503 1.00 66.12 92 LYS A CA 1
ATOM 713 C C . LYS A 1 92 ? -1.344 -11.955 -8.866 1.00 66.12 92 LYS A C 1
ATOM 715 O O . LYS A 1 92 ? -0.507 -12.397 -8.090 1.00 66.12 92 LYS A O 1
ATOM 720 N N . TRP A 1 93 ? -1.539 -12.478 -10.077 1.00 63.22 93 TRP A N 1
ATOM 721 C CA . TRP A 1 93 ? -0.838 -13.677 -10.560 1.00 63.22 93 TRP A CA 1
ATOM 722 C C . TRP A 1 93 ? 0.666 -13.482 -10.796 1.00 63.22 93 TRP A C 1
ATOM 724 O O . TRP A 1 93 ? 1.373 -14.456 -11.032 1.00 63.22 93 TRP A O 1
ATOM 734 N N . ARG A 1 94 ? 1.153 -12.238 -10.785 1.00 74.88 94 ARG A N 1
ATOM 735 C CA . ARG A 1 94 ? 2.559 -11.884 -11.021 1.00 74.88 94 ARG A CA 1
ATOM 736 C C . ARG A 1 94 ? 3.289 -11.434 -9.768 1.00 74.88 94 ARG A C 1
ATOM 738 O O . ARG A 1 94 ? 4.499 -11.215 -9.842 1.00 74.88 94 ARG A O 1
ATOM 745 N N . LEU A 1 95 ? 2.574 -11.243 -8.664 1.00 79.00 95 LEU A N 1
ATOM 746 C CA . LEU A 1 95 ? 3.194 -11.027 -7.373 1.00 79.00 95 LEU A CA 1
ATOM 747 C C . LEU A 1 95 ? 3.677 -12.366 -6.830 1.00 79.00 95 LEU A C 1
ATOM 749 O O . LEU A 1 95 ? 2.945 -13.357 -6.820 1.00 79.00 95 LEU A O 1
ATOM 753 N N . ASP A 1 96 ? 4.934 -12.361 -6.421 1.00 78.62 96 ASP A N 1
ATOM 754 C CA . ASP A 1 96 ? 5.628 -13.507 -5.874 1.00 78.62 96 ASP A CA 1
ATOM 755 C C . ASP A 1 96 ? 5.135 -13.784 -4.454 1.00 78.62 96 ASP A C 1
ATOM 757 O O . ASP A 1 96 ? 5.526 -13.087 -3.516 1.00 78.62 96 ASP A O 1
ATOM 761 N N . ALA A 1 97 ? 4.249 -14.774 -4.319 1.00 67.88 97 ALA A N 1
ATOM 762 C CA . ALA A 1 97 ? 3.708 -15.202 -3.030 1.00 67.88 97 ALA A CA 1
ATOM 763 C C . ALA A 1 97 ? 4.802 -15.760 -2.103 1.00 67.88 97 ALA A C 1
ATOM 765 O O . ALA A 1 97 ? 4.680 -15.640 -0.891 1.00 67.88 97 ALA A O 1
ATOM 766 N N . ASP A 1 98 ? 5.906 -16.249 -2.673 1.00 67.06 98 ASP A N 1
ATOM 767 C CA . ASP A 1 98 ? 7.019 -16.857 -1.934 1.00 67.06 98 ASP A CA 1
ATOM 768 C C . ASP A 1 98 ? 8.150 -15.857 -1.666 1.00 67.06 98 ASP A C 1
ATOM 770 O O . ASP A 1 98 ? 9.234 -16.220 -1.188 1.00 67.06 98 ASP A O 1
ATOM 774 N N . ALA A 1 99 ? 7.951 -14.582 -2.021 1.00 69.31 99 ALA A N 1
ATOM 775 C CA . ALA A 1 99 ? 8.994 -13.594 -1.856 1.00 69.31 99 ALA A CA 1
ATOM 776 C C . ALA A 1 99 ? 9.341 -13.431 -0.378 1.00 69.31 99 ALA A C 1
ATOM 778 O O . ALA A 1 99 ? 8.487 -13.350 0.500 1.00 69.31 99 ALA A O 1
ATOM 779 N N . THR A 1 100 ? 10.637 -13.314 -0.119 1.00 66.06 100 THR A N 1
ATOM 780 C CA . THR A 1 100 ? 11.169 -13.008 1.203 1.00 66.06 100 THR A CA 1
ATOM 781 C C . THR A 1 100 ? 12.013 -11.752 1.111 1.00 66.06 100 THR A C 1
ATOM 783 O O . THR A 1 100 ? 12.802 -11.551 0.182 1.00 66.06 100 THR A O 1
ATOM 786 N N . VAL A 1 101 ? 11.831 -10.870 2.086 1.00 63.38 101 VAL A N 1
ATOM 787 C CA . VAL A 1 101 ? 12.651 -9.677 2.261 1.00 63.38 101 VAL A CA 1
ATOM 788 C C . VAL A 1 101 ? 13.156 -9.696 3.692 1.00 63.38 101 VAL A C 1
ATOM 790 O O . VAL A 1 101 ? 12.394 -9.863 4.640 1.00 63.38 101 VAL A O 1
ATOM 793 N N . GLU A 1 102 ? 14.467 -9.566 3.858 1.00 63.28 102 GLU A N 1
ATOM 794 C CA . GLU A 1 102 ? 15.082 -9.424 5.177 1.00 63.28 102 GLU A CA 1
ATOM 795 C C . GLU A 1 102 ? 14.687 -8.067 5.787 1.00 63.28 102 GLU A C 1
ATOM 797 O O . GLU A 1 102 ? 14.629 -7.063 5.071 1.00 63.28 102 GLU A O 1
ATOM 802 N N . GLY A 1 103 ? 14.487 -8.005 7.110 1.00 60.91 103 GLY A N 1
ATOM 803 C CA . GLY A 1 103 ? 14.150 -6.768 7.838 1.00 60.91 103 GLY A CA 1
ATOM 804 C C . GLY A 1 103 ? 15.030 -5.573 7.451 1.00 60.91 103 GLY A C 1
ATOM 805 O O . GLY A 1 103 ? 14.539 -4.513 7.057 1.00 60.91 103 GLY A O 1
ATOM 806 N N . GLY A 1 104 ? 16.349 -5.789 7.439 1.00 66.25 104 GLY A N 1
ATOM 807 C CA . GLY A 1 104 ? 17.325 -4.773 7.043 1.00 66.25 104 GLY A CA 1
ATOM 808 C C . GLY A 1 104 ? 17.203 -4.314 5.583 1.00 66.25 104 GLY A C 1
ATOM 809 O O . GLY A 1 104 ? 17.466 -3.148 5.285 1.00 66.25 104 GLY A O 1
ATOM 810 N N . ARG A 1 105 ? 16.756 -5.182 4.664 1.00 69.12 105 ARG A N 1
ATOM 811 C CA . ARG A 1 105 ? 16.515 -4.805 3.260 1.00 69.12 105 ARG A CA 1
ATOM 812 C C . ARG A 1 105 ? 15.255 -3.967 3.101 1.00 69.12 105 ARG A C 1
ATOM 814 O O . ARG A 1 105 ? 15.260 -3.052 2.280 1.00 69.12 105 ARG A O 1
ATOM 821 N N . PHE A 1 106 ? 14.215 -4.237 3.890 1.00 79.69 106 PHE A N 1
ATOM 822 C CA . PHE A 1 106 ? 13.017 -3.402 3.907 1.00 79.69 106 PHE A CA 1
ATOM 823 C C . PHE A 1 106 ? 13.354 -1.977 4.343 1.00 79.69 106 PHE A C 1
ATOM 825 O O . PHE A 1 106 ? 13.052 -1.034 3.617 1.00 79.69 106 PHE A O 1
ATOM 832 N N . GLN A 1 107 ? 14.035 -1.812 5.483 1.00 77.19 107 GLN A N 1
ATOM 833 C CA . GLN A 1 107 ? 14.402 -0.488 5.992 1.00 77.19 107 GLN A CA 1
ATOM 834 C C . GLN A 1 107 ? 15.307 0.264 5.008 1.00 77.19 107 GLN A C 1
ATOM 836 O O . GLN A 1 107 ? 15.039 1.417 4.669 1.00 77.19 107 GLN A O 1
ATOM 841 N N . TRP A 1 108 ? 16.335 -0.411 4.487 1.00 81.50 108 TRP A N 1
ATOM 842 C CA . TRP A 1 108 ? 17.222 0.161 3.476 1.00 81.50 108 TRP A CA 1
ATOM 843 C C . TRP A 1 108 ? 16.459 0.613 2.224 1.00 81.50 108 TRP A C 1
ATOM 845 O O . TRP A 1 108 ? 16.713 1.698 1.694 1.00 81.50 108 TRP A O 1
ATOM 855 N N . GLY A 1 109 ? 15.513 -0.203 1.752 1.00 83.88 109 GLY A N 1
ATOM 856 C CA . GLY A 1 109 ? 14.679 0.125 0.603 1.00 83.88 109 GLY A CA 1
ATOM 857 C C . GLY A 1 109 ? 13.742 1.291 0.905 1.00 83.88 109 GLY A C 1
ATOM 858 O O . GLY A 1 109 ? 13.634 2.210 0.101 1.00 83.88 109 GLY A O 1
ATOM 859 N N . TRP A 1 110 ? 13.137 1.332 2.092 1.00 87.38 110 TRP A N 1
ATOM 860 C CA . TRP A 1 110 ? 12.223 2.398 2.504 1.00 87.38 110 TRP A CA 1
ATOM 861 C C . TRP A 1 110 ? 12.890 3.778 2.523 1.00 87.38 110 TRP A C 1
ATOM 863 O O . TRP A 1 110 ? 12.271 4.782 2.159 1.00 87.38 110 TRP A O 1
ATOM 873 N N . GLU A 1 111 ? 14.161 3.839 2.920 1.00 87.62 111 GLU A N 1
ATOM 874 C CA . GLU A 1 111 ? 14.954 5.071 2.949 1.00 87.62 111 GLU A CA 1
ATOM 875 C C . GLU A 1 111 ? 15.396 5.537 1.553 1.00 87.62 111 GLU A C 1
ATOM 877 O O . GLU A 1 111 ? 15.596 6.733 1.339 1.00 87.62 111 GLU A O 1
ATOM 882 N N . ARG A 1 112 ? 15.549 4.617 0.592 1.00 85.88 112 ARG A N 1
ATOM 883 C CA . ARG A 1 112 ? 16.116 4.915 -0.736 1.00 85.88 112 ARG A CA 1
ATOM 884 C C . ARG A 1 112 ? 15.100 4.991 -1.861 1.00 85.88 112 ARG A C 1
ATOM 886 O O . ARG A 1 112 ? 15.334 5.689 -2.847 1.00 85.88 112 ARG A O 1
ATOM 893 N N . TYR A 1 113 ? 14.020 4.234 -1.765 1.00 89.06 113 TYR A N 1
ATOM 894 C CA . TYR A 1 113 ? 13.032 4.130 -2.823 1.00 89.06 113 TYR A CA 1
ATOM 895 C C . TYR A 1 113 ? 12.180 5.386 -2.874 1.00 89.06 113 TYR A C 1
ATOM 897 O O . TYR A 1 113 ? 11.829 5.981 -1.854 1.00 89.06 113 TYR A O 1
ATOM 905 N N . SER A 1 114 ? 11.835 5.791 -4.092 1.00 89.44 114 SER A N 1
ATOM 906 C CA . SER A 1 114 ? 10.943 6.924 -4.279 1.00 89.44 114 SER A CA 1
ATOM 907 C C . SER A 1 114 ? 9.518 6.532 -3.907 1.00 89.44 114 SER A C 1
ATOM 909 O O . SER A 1 114 ? 9.055 5.430 -4.220 1.00 89.44 114 SER A O 1
ATOM 911 N N . GLU A 1 115 ? 8.824 7.464 -3.264 1.00 91.25 115 GLU A N 1
ATOM 912 C CA . GLU A 1 115 ? 7.386 7.387 -3.037 1.00 91.25 115 GLU A CA 1
ATOM 913 C C . GLU A 1 115 ? 6.646 7.345 -4.376 1.00 91.25 115 GLU A C 1
ATOM 915 O O . GLU A 1 115 ? 6.986 8.064 -5.320 1.00 91.25 115 GLU A O 1
ATOM 920 N N . ARG A 1 116 ? 5.674 6.439 -4.473 1.00 88.38 116 ARG A N 1
ATOM 921 C CA . ARG A 1 116 ? 4.890 6.178 -5.686 1.00 88.38 116 ARG A CA 1
ATOM 922 C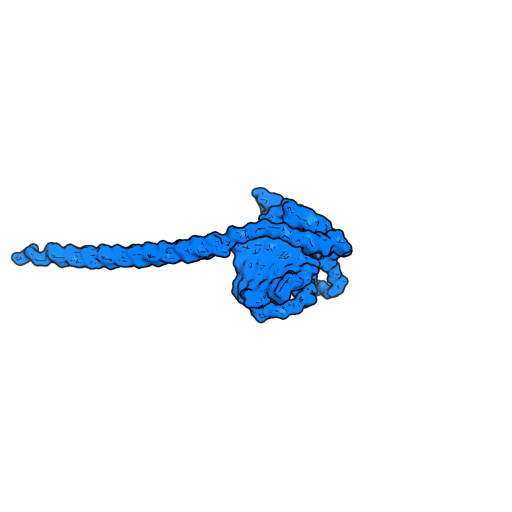 C . ARG A 1 116 ? 3.451 6.621 -5.569 1.00 88.38 116 ARG A C 1
ATOM 924 O O . ARG A 1 116 ? 2.850 6.896 -6.599 1.00 88.38 116 ARG A O 1
ATOM 931 N N . GLY A 1 117 ? 2.923 6.678 -4.356 1.00 87.25 117 GLY A N 1
ATOM 932 C CA . GLY A 1 117 ? 1.578 7.155 -4.109 1.00 87.25 117 GLY A CA 1
ATOM 933 C C . GLY A 1 117 ? 1.153 6.908 -2.673 1.00 87.25 117 GLY A C 1
ATOM 934 O O . GLY A 1 117 ? 1.650 5.995 -2.009 1.00 87.25 117 GLY A O 1
ATOM 935 N N . ASP A 1 118 ? 0.194 7.721 -2.251 1.00 89.94 118 ASP A N 1
ATOM 936 C CA . ASP A 1 118 ? -0.482 7.621 -0.965 1.00 89.94 118 ASP A CA 1
ATOM 937 C C . ASP A 1 118 ? -1.968 7.349 -1.222 1.00 89.94 118 ASP A C 1
ATOM 939 O O . ASP A 1 118 ? -2.646 8.115 -1.917 1.00 89.94 118 ASP A O 1
ATOM 943 N N . LEU A 1 119 ? -2.489 6.252 -0.680 1.00 89.44 119 LEU A N 1
ATOM 944 C CA . LEU A 1 119 ? -3.905 5.901 -0.725 1.00 89.44 119 LEU A CA 1
ATOM 945 C C . LEU A 1 119 ? -4.541 6.179 0.632 1.00 89.44 119 LEU A C 1
ATOM 947 O O . LEU A 1 119 ? -4.015 5.762 1.659 1.00 89.44 119 LEU A O 1
ATOM 951 N N . VAL A 1 120 ? -5.711 6.815 0.637 1.00 92.81 120 VAL A N 1
ATOM 952 C CA . VAL A 1 120 ? -6.504 7.022 1.855 1.00 92.81 120 VAL A CA 1
ATOM 953 C C . VAL A 1 120 ? -7.907 6.482 1.657 1.00 92.81 120 VAL A C 1
ATOM 955 O O . VAL A 1 120 ? -8.641 6.944 0.782 1.00 92.81 120 VAL A O 1
ATOM 958 N N . GLY A 1 121 ? -8.270 5.499 2.475 1.00 89.06 121 GLY A N 1
ATOM 959 C CA . GLY A 1 121 ? -9.614 4.958 2.598 1.00 89.06 121 GLY A CA 1
ATOM 960 C C . GLY A 1 121 ? -10.344 5.535 3.809 1.00 89.06 121 GLY A C 1
ATOM 961 O O . GLY A 1 121 ? -9.772 5.599 4.892 1.00 89.06 121 GLY A O 1
ATOM 962 N N . MET A 1 122 ? -11.607 5.930 3.639 1.00 90.94 122 MET A N 1
ATOM 963 C CA . MET A 1 122 ? -12.455 6.473 4.711 1.00 90.94 122 MET A CA 1
ATOM 964 C C . MET A 1 122 ? -13.738 5.658 4.877 1.00 90.94 122 MET A C 1
ATOM 966 O O . MET A 1 122 ? -14.232 5.045 3.926 1.00 90.94 122 MET A O 1
ATOM 970 N N . GLY A 1 123 ? -14.324 5.720 6.072 1.00 85.19 123 GLY A N 1
ATOM 971 C CA . GLY A 1 123 ? -15.579 5.048 6.392 1.00 85.19 123 GLY A CA 1
ATOM 972 C C . GLY A 1 123 ? -15.425 3.531 6.436 1.00 85.19 123 GLY A C 1
ATOM 973 O O . GLY A 1 123 ? -16.255 2.826 5.869 1.00 85.19 123 GLY A O 1
ATOM 974 N N . ILE A 1 124 ? -14.347 3.043 7.051 1.00 86.00 124 ILE A N 1
ATOM 975 C CA . ILE A 1 124 ? -14.121 1.615 7.298 1.00 86.00 124 ILE A CA 1
ATOM 976 C C . ILE A 1 124 ? -15.305 1.057 8.092 1.00 86.00 124 ILE A C 1
ATOM 978 O O . ILE A 1 124 ? -15.568 1.486 9.215 1.00 86.00 124 ILE A O 1
ATOM 982 N N . GLY A 1 125 ? -16.042 0.128 7.482 1.00 69.00 125 GLY A N 1
ATOM 983 C CA . GLY A 1 125 ? -17.236 -0.476 8.080 1.00 69.00 125 GLY A CA 1
ATOM 984 C C . GLY A 1 125 ? -16.951 -1.719 8.923 1.00 69.00 125 GLY A C 1
ATOM 985 O O . GLY A 1 125 ? -17.807 -2.139 9.698 1.00 69.00 125 GLY A O 1
ATOM 986 N N . LEU A 1 126 ? -15.765 -2.308 8.771 1.00 71.56 126 LEU A N 1
ATOM 987 C CA . LEU A 1 126 ? -15.358 -3.536 9.444 1.00 71.56 126 LEU A CA 1
ATOM 988 C C . LEU A 1 126 ? -14.078 -3.289 10.234 1.00 71.56 126 LEU A C 1
ATOM 990 O O . LEU A 1 126 ? -13.142 -2.671 9.735 1.00 71.56 126 LEU A O 1
ATOM 994 N N . ARG A 1 127 ? -14.021 -3.815 11.456 1.00 80.31 127 ARG A N 1
ATOM 995 C CA . ARG A 1 127 ? -12.791 -3.907 12.246 1.00 80.31 127 ARG A CA 1
ATOM 996 C C . ARG A 1 127 ? -12.306 -5.358 12.191 1.00 80.31 127 ARG A C 1
ATOM 998 O O . ARG A 1 127 ? -12.551 -6.081 13.154 1.00 80.31 127 ARG A O 1
ATOM 1005 N N . PRO A 1 128 ? -11.723 -5.807 11.061 1.00 77.56 128 PRO A N 1
ATOM 1006 C CA . PRO A 1 128 ? -11.210 -7.165 10.966 1.00 77.56 128 PRO A CA 1
ATOM 1007 C C . PRO A 1 128 ? -10.092 -7.360 11.986 1.00 77.56 128 PRO A C 1
ATOM 1009 O O . PRO A 1 128 ? -9.367 -6.416 12.330 1.00 77.56 128 PRO A O 1
ATOM 1012 N N . GLU A 1 129 ? -9.967 -8.581 12.490 1.00 82.75 129 GLU A N 1
ATOM 1013 C CA . GLU A 1 129 ? -8.890 -8.905 13.416 1.00 82.75 129 GLU A CA 1
ATOM 1014 C C . GLU A 1 129 ? -7.543 -8.859 12.683 1.00 82.75 129 GLU A C 1
ATOM 1016 O O . GLU A 1 129 ? -7.447 -9.184 11.498 1.00 82.75 129 GLU A O 1
ATOM 1021 N N . SER A 1 130 ? -6.468 -8.479 13.382 1.00 79.50 130 SER A N 1
ATOM 1022 C CA . SER A 1 130 ? -5.140 -8.381 12.760 1.00 79.50 130 SER A CA 1
ATOM 1023 C C . SER A 1 130 ? -4.709 -9.691 12.094 1.00 79.50 130 SER A C 1
ATOM 1025 O O . SER A 1 130 ? -4.034 -9.648 11.071 1.00 79.50 130 SER A O 1
ATOM 1027 N N . ALA A 1 131 ? -5.118 -10.844 12.635 1.00 79.38 131 ALA A N 1
ATOM 1028 C CA . ALA A 1 131 ? -4.855 -12.155 12.044 1.00 79.38 131 ALA A CA 1
ATOM 1029 C C . ALA A 1 131 ? -5.598 -12.368 10.710 1.00 79.38 131 ALA A C 1
ATOM 1031 O O . ALA A 1 131 ? -5.010 -12.883 9.762 1.00 79.38 131 ALA A O 1
ATOM 1032 N N . GLU A 1 132 ? -6.851 -11.917 10.601 1.00 81.50 132 GLU A N 1
ATOM 1033 C CA . GLU A 1 132 ? -7.640 -12.011 9.365 1.00 81.50 132 GLU A CA 1
ATOM 1034 C C . GLU A 1 132 ? -7.053 -11.129 8.260 1.00 81.50 132 GLU A C 1
ATOM 1036 O O . GLU A 1 132 ? -6.970 -11.550 7.105 1.00 81.50 132 GLU A O 1
ATOM 1041 N N . ILE A 1 133 ? -6.597 -9.920 8.617 1.00 83.31 133 ILE A N 1
ATOM 1042 C CA . ILE A 1 133 ? -5.923 -9.008 7.683 1.00 83.31 133 ILE A CA 1
ATOM 1043 C C . ILE A 1 133 ? -4.648 -9.661 7.147 1.00 83.31 133 ILE A C 1
ATOM 1045 O O . ILE A 1 133 ? -4.439 -9.694 5.938 1.00 83.31 133 ILE A O 1
ATOM 1049 N N . GLN A 1 134 ? -3.814 -10.194 8.041 1.00 81.00 134 GLN A N 1
ATOM 1050 C CA . GLN A 1 134 ? -2.564 -10.871 7.698 1.00 81.00 134 GLN A CA 1
ATOM 1051 C C . GLN A 1 134 ? -2.799 -12.062 6.765 1.00 81.00 134 GLN A C 1
ATOM 1053 O O . GLN A 1 134 ? -2.189 -12.150 5.702 1.00 81.00 134 GLN A O 1
ATOM 1058 N N . GLN A 1 135 ? -3.734 -12.942 7.125 1.00 79.81 135 GLN A N 1
ATOM 1059 C CA . GLN A 1 135 ? -4.058 -14.110 6.314 1.00 79.81 135 GLN A CA 1
ATOM 1060 C C . GLN A 1 135 ? -4.582 -13.708 4.932 1.00 79.81 135 GLN A C 1
ATOM 1062 O O . GLN A 1 135 ? -4.170 -14.280 3.926 1.00 79.81 135 GLN A O 1
ATOM 1067 N N . SER A 1 136 ? -5.454 -12.701 4.870 1.00 83.75 136 SER A N 1
ATOM 1068 C CA . SER A 1 136 ? -6.013 -12.213 3.608 1.00 83.75 136 SER A CA 1
ATOM 1069 C C . SER A 1 136 ? -4.946 -11.545 2.734 1.00 83.75 136 SER A C 1
ATOM 1071 O O . SER A 1 136 ? -4.927 -11.759 1.525 1.00 83.75 136 SER A O 1
ATOM 1073 N N . LEU A 1 137 ? -4.027 -10.766 3.317 1.00 84.69 137 LEU A N 1
ATOM 1074 C CA . LEU A 1 137 ? -2.915 -10.138 2.593 1.00 84.69 137 LEU A CA 1
ATOM 1075 C C . LEU A 1 137 ? -2.015 -11.176 1.918 1.00 84.69 137 LEU A C 1
ATOM 1077 O O . LEU A 1 137 ? -1.765 -11.057 0.717 1.00 84.69 137 LEU A O 1
ATOM 1081 N N . SER A 1 138 ? -1.595 -12.212 2.648 1.00 82.00 138 SER A N 1
ATOM 1082 C CA . SER A 1 138 ? -0.766 -13.276 2.075 1.00 82.00 138 SER A CA 1
ATOM 1083 C C . SER A 1 138 ? -1.557 -14.128 1.079 1.00 82.00 138 SER A C 1
ATOM 1085 O O . SER A 1 138 ? -1.189 -14.202 -0.091 1.00 82.00 138 SER A O 1
ATOM 1087 N N . ARG A 1 139 ? -2.688 -14.709 1.506 1.00 77.81 139 ARG A N 1
ATOM 1088 C CA . ARG A 1 139 ? -3.437 -15.702 0.720 1.00 77.81 139 ARG A CA 1
ATOM 1089 C C . ARG A 1 139 ? -4.161 -15.093 -0.475 1.00 77.81 139 ARG A C 1
ATOM 1091 O O . ARG A 1 139 ? -4.104 -15.620 -1.581 1.00 77.81 139 ARG A O 1
ATOM 1098 N N . ASP A 1 140 ? -4.885 -14.000 -0.255 1.00 79.56 140 ASP A N 1
ATOM 1099 C CA . ASP A 1 140 ? -5.789 -13.458 -1.267 1.00 79.56 140 ASP A CA 1
ATOM 1100 C C . ASP A 1 140 ? -5.122 -12.370 -2.111 1.00 79.56 140 ASP A C 1
ATOM 1102 O O . ASP A 1 140 ? -5.574 -12.140 -3.237 1.00 79.56 140 ASP A O 1
ATOM 1106 N N . TYR A 1 141 ? -4.053 -11.734 -1.613 1.00 82.38 141 TYR A N 1
ATOM 1107 C CA . TYR A 1 141 ? -3.407 -10.618 -2.305 1.00 82.38 141 TYR A CA 1
ATOM 1108 C C . TYR A 1 141 ? -1.923 -10.806 -2.644 1.00 82.38 141 TYR A C 1
ATOM 1110 O O . TYR A 1 141 ? -1.387 -9.960 -3.364 1.00 82.38 141 TYR A O 1
ATOM 1118 N N . HIS A 1 142 ? -1.269 -11.884 -2.201 1.00 84.88 142 HIS A N 1
ATOM 1119 C CA . HIS A 1 142 ? 0.167 -12.122 -2.423 1.00 84.88 142 HIS A CA 1
ATOM 1120 C C . HIS A 1 142 ? 1.021 -10.919 -1.973 1.00 84.88 142 HIS A C 1
ATOM 1122 O O . HIS A 1 142 ? 1.992 -10.520 -2.619 1.00 84.88 142 HIS A O 1
ATOM 1128 N N . ILE A 1 143 ? 0.588 -10.275 -0.887 1.00 85.12 143 ILE A N 1
ATOM 1129 C CA . ILE A 1 143 ? 1.301 -9.190 -0.226 1.00 85.12 143 ILE A CA 1
ATOM 1130 C C . ILE A 1 143 ? 1.814 -9.761 1.087 1.00 85.12 143 ILE A C 1
ATOM 1132 O O . ILE A 1 143 ? 1.035 -10.107 1.976 1.00 85.12 143 ILE A O 1
ATOM 1136 N N . CYS A 1 144 ? 3.130 -9.844 1.210 1.00 82.19 144 CYS A N 1
ATOM 1137 C CA . CYS A 1 144 ? 3.760 -10.292 2.436 1.00 82.19 144 CYS A CA 1
ATOM 1138 C C . CYS A 1 144 ? 3.729 -9.169 3.471 1.00 82.19 144 CYS A C 1
ATOM 1140 O O . CYS A 1 144 ? 3.834 -7.984 3.138 1.00 82.19 144 CYS A O 1
ATOM 1142 N N . HIS A 1 145 ? 3.611 -9.531 4.742 1.00 76.31 145 HIS A N 1
ATOM 1143 C CA . HIS A 1 145 ? 3.443 -8.576 5.829 1.00 76.31 145 HIS A CA 1
ATOM 1144 C C . HIS A 1 145 ? 4.405 -8.841 6.981 1.00 76.31 145 HIS A C 1
ATOM 1146 O O . HIS A 1 145 ? 4.822 -9.963 7.253 1.00 76.31 145 HIS A O 1
ATOM 1152 N N . LYS A 1 146 ? 4.702 -7.773 7.708 1.00 72.12 146 LYS A N 1
ATOM 1153 C CA . LYS A 1 146 ? 5.192 -7.779 9.077 1.00 72.12 146 LYS A CA 1
ATOM 1154 C C . LYS A 1 146 ? 4.363 -6.759 9.842 1.00 72.12 146 LYS A C 1
ATOM 1156 O O . LYS A 1 146 ? 4.290 -5.585 9.477 1.00 72.12 146 LYS A O 1
ATOM 1161 N N . VAL A 1 147 ? 3.700 -7.216 10.893 1.00 63.16 147 VAL A N 1
ATOM 1162 C CA . VAL A 1 147 ? 2.915 -6.328 11.747 1.00 63.16 147 VAL A CA 1
ATOM 1163 C C . VAL A 1 147 ? 3.853 -5.694 12.754 1.00 63.16 147 VAL A C 1
ATOM 1165 O O . VAL A 1 147 ? 4.530 -6.406 13.487 1.00 63.16 147 VAL A O 1
ATOM 1168 N N . SER A 1 148 ? 3.886 -4.365 12.798 1.00 68.06 148 SER A N 1
ATOM 1169 C CA . SER A 1 148 ? 4.314 -3.680 14.015 1.00 68.06 148 SER A CA 1
ATOM 1170 C C . SER A 1 148 ? 3.087 -3.532 14.901 1.00 68.06 148 SER A C 1
ATOM 1172 O O . SER A 1 148 ? 2.013 -3.201 14.400 1.00 68.06 148 SER A O 1
ATOM 1174 N N . GLY A 1 149 ? 3.218 -3.846 16.188 1.00 60.72 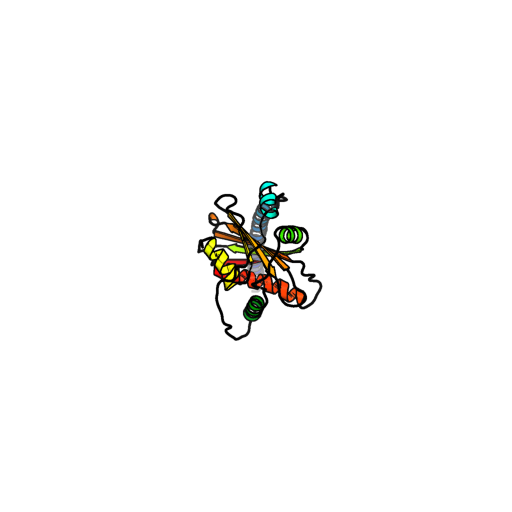149 GLY A N 1
ATOM 1175 C CA . GLY A 1 149 ? 2.105 -3.851 17.136 1.00 60.72 149 GLY A CA 1
ATOM 1176 C C . GLY A 1 149 ? 1.309 -2.533 17.197 1.00 60.72 149 GLY A C 1
ATOM 1177 O O . GLY A 1 149 ? 1.635 -1.549 16.528 1.00 60.72 149 GLY A O 1
ATOM 1178 N N . PRO A 1 150 ? 0.224 -2.492 17.989 1.00 61.59 150 PRO A N 1
ATOM 1179 C CA . PRO A 1 150 ? -0.542 -1.264 18.180 1.00 61.59 150 PRO A CA 1
ATOM 1180 C C . PRO A 1 150 ? 0.372 -0.159 18.724 1.00 61.59 150 PRO A C 1
ATOM 1182 O O . PRO A 1 150 ? 0.987 -0.336 19.771 1.00 61.59 150 PRO A O 1
ATOM 1185 N N . VAL A 1 151 ? 0.447 0.974 18.021 1.00 61.47 151 VAL A N 1
ATOM 1186 C CA . VAL A 1 151 ? 1.328 2.093 18.408 1.00 61.47 151 VAL A CA 1
ATOM 1187 C C . VAL A 1 151 ? 0.754 2.837 19.618 1.00 61.47 151 VAL A C 1
ATOM 1189 O O . VAL A 1 151 ? 1.500 3.274 20.484 1.00 61.47 151 VAL A O 1
ATOM 1192 N N . ASP A 1 152 ? -0.579 2.947 19.697 1.00 67.12 152 ASP A N 1
ATOM 1193 C CA . ASP A 1 152 ? -1.267 3.673 20.779 1.00 67.12 152 ASP A CA 1
ATOM 1194 C C . ASP A 1 152 ? -2.713 3.173 21.014 1.00 67.12 152 ASP A C 1
ATOM 1196 O O . ASP A 1 152 ? -3.610 3.926 21.367 1.00 67.12 152 ASP A O 1
ATOM 1200 N N . GLY A 1 153 ? -3.015 1.906 20.693 1.00 71.88 153 GLY A N 1
ATOM 1201 C CA . GLY A 1 153 ? -4.368 1.318 20.814 1.00 71.88 153 GLY A CA 1
ATOM 1202 C C . GLY A 1 153 ? -5.423 1.817 19.804 1.00 71.88 153 GLY A C 1
ATOM 1203 O O . GLY A 1 153 ? -6.408 1.117 19.555 1.00 71.88 153 GLY A O 1
ATOM 1204 N N . HIS A 1 154 ? -5.189 2.973 19.179 1.00 81.50 154 HIS A N 1
ATOM 1205 C CA . HIS A 1 154 ? -6.047 3.610 18.170 1.00 81.50 154 HIS A CA 1
ATOM 1206 C C . HIS A 1 154 ? -5.553 3.396 16.727 1.00 81.50 154 HIS A C 1
ATOM 1208 O O . HIS A 1 154 ? -6.347 3.423 15.782 1.00 81.50 154 HIS A O 1
ATOM 1214 N N . GLU A 1 155 ? -4.250 3.146 16.573 1.00 87.44 155 GLU A N 1
ATOM 1215 C CA . GLU A 1 155 ? -3.564 2.884 15.305 1.00 87.44 155 GLU A CA 1
ATOM 1216 C C . GLU A 1 155 ? -2.931 1.488 15.331 1.00 87.44 155 GLU A C 1
ATOM 1218 O O . GLU A 1 155 ? -2.243 1.119 16.290 1.00 87.44 155 GLU A O 1
ATOM 1223 N N . VAL A 1 156 ? 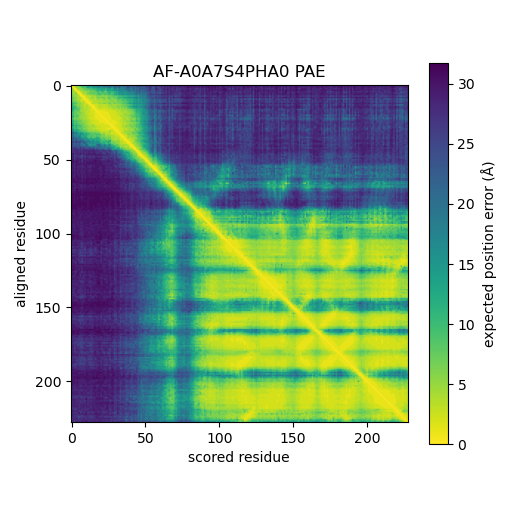-3.117 0.733 14.248 1.00 86.31 156 VAL A N 1
ATOM 1224 C CA . VAL A 1 156 ? -2.299 -0.447 13.944 1.00 86.31 156 VAL A CA 1
ATOM 1225 C C . VAL A 1 156 ? -1.543 -0.197 12.652 1.00 86.31 156 VAL A C 1
ATOM 1227 O O . VAL A 1 156 ? -2.128 0.242 11.658 1.00 86.31 156 VAL A O 1
ATOM 1230 N N . ARG A 1 157 ? -0.243 -0.494 12.667 1.00 87.19 157 ARG A N 1
ATOM 1231 C CA . ARG A 1 157 ? 0.646 -0.280 11.531 1.00 87.19 157 ARG A CA 1
ATOM 1232 C C . ARG A 1 157 ? 1.164 -1.605 10.989 1.00 87.19 157 ARG A C 1
ATOM 1234 O O . ARG A 1 157 ? 1.681 -2.442 11.721 1.00 87.19 157 ARG A O 1
ATOM 1241 N N . TYR A 1 158 ? 1.057 -1.770 9.682 1.00 87.75 158 TYR A N 1
ATOM 1242 C CA . TYR A 1 158 ? 1.555 -2.927 8.961 1.00 87.75 158 TYR A CA 1
ATOM 1243 C C . TYR A 1 158 ? 2.639 -2.470 7.993 1.00 87.75 158 TYR A C 1
ATOM 1245 O O . TYR A 1 158 ? 2.420 -1.566 7.185 1.00 87.75 158 TYR A O 1
ATOM 1253 N N . TYR A 1 159 ? 3.793 -3.122 8.048 1.00 88.06 159 TYR A N 1
ATOM 1254 C CA . TYR A 1 159 ? 4.826 -2.996 7.033 1.00 88.06 159 TYR A CA 1
ATOM 1255 C C . TYR A 1 159 ? 4.660 -4.160 6.069 1.00 88.06 159 TYR A C 1
ATOM 1257 O O . TYR A 1 159 ? 4.720 -5.319 6.469 1.00 88.06 159 TYR A O 1
ATOM 1265 N N . LEU A 1 160 ? 4.395 -3.868 4.805 1.00 89.50 160 LEU A N 1
ATOM 1266 C CA . LEU A 1 160 ? 4.092 -4.874 3.797 1.00 89.50 160 LEU A CA 1
ATOM 1267 C C . LEU A 1 160 ? 5.067 -4.753 2.639 1.00 89.50 160 LEU A C 1
ATOM 1269 O O . LEU A 1 160 ? 5.531 -3.658 2.329 1.00 89.50 160 LEU A O 1
ATOM 1273 N N . PHE A 1 161 ? 5.326 -5.845 1.940 1.00 89.69 161 PHE A N 1
ATOM 1274 C CA . PHE A 1 161 ? 6.016 -5.777 0.664 1.00 89.69 161 PHE A CA 1
ATOM 1275 C C . PHE A 1 161 ? 5.396 -6.730 -0.351 1.00 89.69 161 PHE A C 1
ATOM 1277 O O . PHE A 1 161 ? 4.747 -7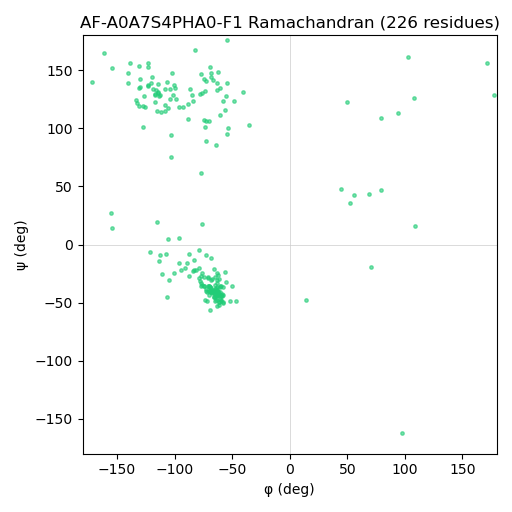.715 -0.009 1.00 89.69 161 PHE A O 1
ATOM 1284 N N . ALA A 1 162 ? 5.605 -6.413 -1.621 1.00 88.44 162 ALA A N 1
ATOM 1285 C CA . ALA A 1 162 ? 5.208 -7.249 -2.738 1.00 88.44 162 ALA A CA 1
ATOM 1286 C C . ALA A 1 162 ? 6.306 -7.202 -3.800 1.00 88.44 162 ALA A C 1
ATOM 1288 O O . ALA A 1 162 ? 6.869 -6.137 -4.069 1.00 88.44 162 ALA A O 1
ATOM 1289 N N . LYS A 1 163 ? 6.620 -8.347 -4.404 1.00 85.25 163 LYS A N 1
ATOM 1290 C CA . LYS A 1 163 ? 7.653 -8.454 -5.437 1.00 85.25 163 LYS A CA 1
ATOM 1291 C C . LYS A 1 163 ? 7.027 -8.902 -6.750 1.00 85.25 163 LYS A C 1
ATOM 1293 O O . LYS A 1 163 ? 6.308 -9.892 -6.783 1.00 85.25 163 LYS A O 1
ATOM 1298 N N . LEU A 1 164 ? 7.306 -8.187 -7.835 1.00 83.38 164 LEU A N 1
ATOM 1299 C CA . LEU A 1 164 ? 6.836 -8.559 -9.170 1.00 83.38 164 LEU A CA 1
ATOM 1300 C C . LEU A 1 164 ? 7.791 -9.578 -9.817 1.00 83.38 164 LEU A C 1
ATOM 1302 O O . LEU A 1 164 ? 8.989 -9.318 -9.896 1.00 83.38 164 LEU A O 1
ATOM 1306 N N . GLN A 1 165 ? 7.270 -10.699 -10.326 1.00 75.62 165 GLN A N 1
ATOM 1307 C CA . GLN A 1 165 ? 8.059 -11.811 -10.892 1.00 75.62 165 GLN A CA 1
ATOM 1308 C C . GLN A 1 165 ? 8.579 -11.584 -12.329 1.00 75.62 165 GLN A C 1
ATOM 1310 O O . GLN A 1 165 ? 9.302 -12.424 -12.861 1.00 75.62 165 GLN A O 1
ATOM 1315 N N . PHE A 1 166 ? 8.217 -10.484 -13.002 1.00 67.81 166 PHE A N 1
ATOM 1316 C CA . PHE A 1 166 ? 8.608 -10.242 -14.399 1.00 67.81 166 PHE A CA 1
ATOM 1317 C C . PHE A 1 166 ? 9.682 -9.157 -14.504 1.00 67.81 166 PHE A C 1
ATOM 1319 O O . PHE A 1 166 ? 9.544 -8.143 -13.829 1.00 67.81 166 PHE A O 1
ATOM 1326 N N . PRO A 1 167 ? 10.698 -9.287 -15.380 1.00 57.34 167 PRO A N 1
ATOM 1327 C CA . PRO A 1 167 ? 11.716 -8.257 -15.534 1.00 57.34 167 PRO A CA 1
ATOM 1328 C C . PRO A 1 167 ? 11.145 -6.913 -16.055 1.00 57.34 167 PRO A C 1
ATOM 1330 O O . PRO A 1 167 ? 10.423 -6.904 -17.060 1.00 57.34 167 PRO A O 1
ATOM 1333 N N . PRO A 1 168 ? 11.520 -5.777 -15.431 1.00 64.50 168 PRO A N 1
ATOM 1334 C CA . PRO A 1 168 ? 12.332 -5.712 -14.214 1.00 64.50 168 PRO A CA 1
ATOM 1335 C C . PRO A 1 168 ? 11.527 -6.122 -12.978 1.00 64.50 168 PRO A C 1
ATOM 1337 O O . PRO A 1 168 ? 10.412 -5.642 -12.761 1.00 64.50 168 PRO A O 1
ATOM 1340 N N . GLU A 1 169 ? 12.127 -6.996 -12.167 1.00 76.88 169 GLU A N 1
ATOM 1341 C CA . GLU A 1 169 ? 11.591 -7.339 -10.855 1.00 76.88 169 GLU A CA 1
ATOM 1342 C C . GLU A 1 169 ? 11.549 -6.056 -10.025 1.00 76.88 169 GLU A C 1
ATOM 1344 O O . GLU A 1 169 ? 12.593 -5.492 -9.707 1.00 76.88 169 GLU A O 1
ATOM 1349 N N . ASN A 1 170 ? 10.347 -5.571 -9.722 1.00 82.94 170 ASN A N 1
ATOM 1350 C CA . ASN A 1 170 ? 10.164 -4.395 -8.881 1.00 82.94 170 ASN A CA 1
ATOM 1351 C C . ASN A 1 170 ? 9.787 -4.847 -7.479 1.00 82.94 170 ASN A C 1
ATOM 1353 O O . ASN A 1 170 ? 8.936 -5.730 -7.308 1.00 82.94 170 ASN A O 1
ATOM 1357 N N . LEU A 1 171 ? 10.394 -4.201 -6.488 1.00 85.88 171 LEU A N 1
ATOM 1358 C CA . LEU A 1 171 ? 10.013 -4.358 -5.096 1.00 85.88 171 LEU A CA 1
ATOM 1359 C C . LEU A 1 171 ? 9.120 -3.183 -4.696 1.00 85.88 171 LEU A C 1
ATOM 1361 O O . LEU A 1 171 ? 9.486 -2.013 -4.845 1.00 85.88 171 LEU A O 1
ATOM 1365 N N . TYR A 1 172 ? 7.939 -3.503 -4.185 1.00 89.81 172 TYR A N 1
ATOM 1366 C CA . TYR A 1 172 ? 7.012 -2.546 -3.601 1.00 89.81 172 TYR A CA 1
ATOM 1367 C C . TYR A 1 172 ? 7.071 -2.690 -2.091 1.00 89.81 172 TYR A C 1
ATOM 1369 O O . TYR A 1 172 ? 6.873 -3.780 -1.564 1.00 89.81 172 TYR A O 1
ATOM 1377 N N . LEU A 1 173 ? 7.341 -1.588 -1.406 1.00 91.19 173 LEU A N 1
ATOM 1378 C CA . LEU A 1 173 ? 7.297 -1.478 0.042 1.00 91.19 173 LEU A CA 1
ATOM 1379 C C . LEU A 1 173 ? 6.084 -0.632 0.399 1.00 91.19 173 LEU A C 1
ATOM 1381 O O . LEU A 1 173 ? 5.860 0.416 -0.211 1.00 91.19 173 LEU A O 1
ATOM 1385 N N . ILE A 1 174 ? 5.300 -1.078 1.367 1.00 93.50 174 ILE A N 1
ATOM 1386 C CA . ILE A 1 174 ? 4.049 -0.440 1.757 1.00 93.50 174 ILE A CA 1
ATOM 1387 C C . ILE A 1 174 ? 4.057 -0.256 3.267 1.00 93.50 174 ILE A C 1
ATOM 1389 O O . ILE A 1 174 ? 4.380 -1.172 4.020 1.00 93.50 174 ILE A O 1
ATOM 1393 N N . GLU A 1 175 ? 3.651 0.920 3.707 1.00 93.75 175 GLU A N 1
ATOM 1394 C CA . GLU A 1 175 ? 3.291 1.165 5.095 1.00 93.75 175 GLU A CA 1
ATOM 1395 C C . GLU A 1 175 ? 1.789 1.415 5.141 1.00 93.75 175 GLU A C 1
ATOM 1397 O O . GLU A 1 175 ? 1.299 2.380 4.554 1.00 93.75 175 GLU A O 1
ATOM 1402 N N . LEU A 1 176 ? 1.061 0.511 5.790 1.00 93.06 176 LEU A N 1
ATOM 1403 C CA . LEU A 1 176 ? -0.387 0.557 5.930 1.00 93.06 176 LEU A CA 1
ATOM 1404 C C . LEU A 1 176 ? -0.730 0.910 7.379 1.00 93.06 176 LEU A C 1
ATOM 1406 O O . LEU A 1 176 ? -0.379 0.178 8.302 1.00 93.06 176 LEU A O 1
ATOM 1410 N N . ARG A 1 177 ? -1.437 2.015 7.584 1.00 92.56 177 ARG A N 1
ATOM 1411 C CA . ARG A 1 177 ? -1.879 2.492 8.897 1.00 92.56 177 ARG A CA 1
ATOM 1412 C C . ARG A 1 177 ? -3.391 2.417 8.981 1.00 92.56 177 ARG A C 1
ATOM 1414 O O . ARG A 1 177 ? -4.085 2.938 8.111 1.00 92.56 177 ARG A O 1
ATOM 1421 N N . VAL A 1 178 ? -3.904 1.776 10.021 1.00 90.44 178 VAL A N 1
ATOM 1422 C CA . VAL A 1 178 ? -5.342 1.614 10.250 1.00 90.44 178 VAL A CA 1
ATOM 1423 C C . VAL A 1 178 ? -5.727 2.366 11.517 1.00 90.44 178 VAL A C 1
ATOM 1425 O O . VAL A 1 178 ? -5.300 2.000 12.609 1.00 90.44 178 VAL A O 1
ATOM 1428 N N . TYR A 1 179 ? -6.551 3.395 11.351 1.00 91.12 179 TYR A N 1
ATOM 1429 C CA . TYR A 1 179 ? -7.090 4.256 12.398 1.00 91.12 179 TYR A CA 1
ATOM 1430 C C . TYR A 1 179 ? -8.541 3.851 12.668 1.00 91.12 179 TYR A C 1
ATOM 1432 O O . TYR A 1 179 ? -9.464 4.288 11.972 1.00 91.12 179 TYR A O 1
ATOM 1440 N N . PHE A 1 180 ? -8.760 2.980 13.654 1.00 83.81 180 PHE A N 1
ATOM 1441 C CA . PHE A 1 180 ? -10.087 2.393 13.884 1.00 83.81 180 PHE A CA 1
ATOM 1442 C C . PHE A 1 180 ? -11.118 3.421 14.348 1.00 83.81 180 PHE A C 1
ATOM 1444 O O . PHE A 1 180 ? -12.253 3.399 13.877 1.00 83.81 180 PHE A O 1
ATOM 1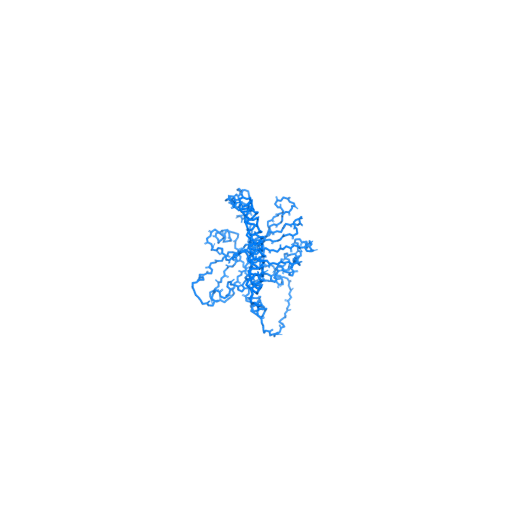451 N N . ASP A 1 181 ? -10.715 4.348 15.210 1.00 87.06 181 ASP A N 1
ATOM 1452 C CA . ASP A 1 181 ? -11.620 5.353 15.774 1.00 87.06 181 ASP A CA 1
ATOM 1453 C C . ASP A 1 181 ? -12.046 6.403 14.745 1.00 87.06 181 ASP A C 1
ATOM 1455 O O . ASP A 1 181 ? -13.152 6.939 14.805 1.00 87.06 181 ASP A O 1
ATOM 1459 N N . GLU A 1 182 ? -11.184 6.664 13.764 1.00 88.50 182 GLU A N 1
ATOM 1460 C CA . GLU A 1 182 ? -11.470 7.563 12.646 1.00 88.50 182 GLU A CA 1
ATOM 1461 C C . GLU A 1 182 ? -12.161 6.845 11.477 1.00 88.50 182 GLU A C 1
ATOM 1463 O O . GLU A 1 182 ? -12.583 7.488 10.513 1.00 88.50 182 GLU A O 1
ATOM 1468 N N . GLY A 1 183 ? -12.259 5.511 11.531 1.00 90.56 183 GLY A N 1
ATOM 1469 C CA . GLY A 1 183 ? -12.723 4.691 10.417 1.00 90.56 183 GLY A CA 1
ATOM 1470 C C . GLY A 1 183 ? -11.899 4.936 9.151 1.00 90.56 183 GLY A C 1
ATOM 1471 O O . GLY A 1 183 ? -12.470 5.084 8.067 1.00 90.56 183 GLY A O 1
ATOM 1472 N N . LYS A 1 184 ? -10.574 5.036 9.287 1.00 93.25 184 LYS A N 1
ATOM 1473 C CA . LYS A 1 184 ? -9.654 5.498 8.243 1.00 93.25 184 LYS A CA 1
ATOM 1474 C C . LYS A 1 184 ? -8.484 4.534 8.063 1.00 93.25 184 LYS A C 1
ATOM 1476 O O . LYS A 1 184 ? -7.964 3.984 9.027 1.00 93.25 184 LYS A O 1
ATOM 1481 N N . VAL A 1 185 ? -8.057 4.336 6.821 1.00 92.94 185 VAL A N 1
ATOM 1482 C CA . VAL A 1 185 ? -6.868 3.549 6.472 1.00 92.94 185 VAL A CA 1
ATOM 1483 C C . VAL A 1 185 ? -6.010 4.351 5.511 1.00 92.94 185 VAL A C 1
ATOM 1485 O O . VAL A 1 185 ? -6.517 4.927 4.551 1.00 92.94 185 VAL A O 1
ATOM 1488 N N . GLU A 1 186 ? -4.711 4.386 5.757 1.00 94.94 186 GLU A N 1
ATOM 1489 C CA . GLU A 1 186 ? -3.728 5.040 4.900 1.00 94.94 186 GLU A CA 1
ATOM 1490 C C . GLU A 1 186 ? -2.714 4.009 4.423 1.00 94.94 186 GLU A C 1
ATOM 1492 O O . GLU A 1 186 ? -2.293 3.161 5.202 1.00 94.94 186 GLU A O 1
ATOM 1497 N N . ALA A 1 187 ? -2.322 4.072 3.155 1.00 94.56 187 ALA A N 1
ATOM 1498 C CA . ALA A 1 187 ? -1.251 3.252 2.612 1.00 94.56 187 ALA A CA 1
ATOM 1499 C C . ALA A 1 187 ? -0.269 4.126 1.833 1.00 94.56 187 ALA A C 1
ATOM 1501 O O . ALA A 1 187 ? -0.648 4.729 0.828 1.00 94.56 187 ALA A O 1
ATOM 1502 N N . THR A 1 188 ? 0.989 4.154 2.262 1.00 95.12 188 THR A N 1
ATOM 1503 C CA . THR A 1 188 ? 2.085 4.796 1.527 1.00 95.12 188 THR A CA 1
ATOM 1504 C C . THR A 1 188 ? 2.886 3.730 0.805 1.00 95.12 188 THR A C 1
ATOM 1506 O O . THR A 1 188 ? 3.316 2.755 1.419 1.00 95.12 188 THR A O 1
ATOM 1509 N N . VAL A 1 189 ? 3.103 3.913 -0.498 1.00 93.06 189 VAL A N 1
ATOM 1510 C CA . VAL A 1 189 ? 3.831 2.959 -1.341 1.00 93.06 189 VAL A CA 1
ATOM 1511 C C . VAL A 1 189 ? 5.144 3.563 -1.816 1.00 93.06 189 VAL A C 1
ATOM 1513 O O . VAL A 1 189 ? 5.168 4.635 -2.422 1.00 93.06 189 VAL A O 1
ATOM 1516 N N . LYS A 1 190 ? 6.243 2.836 -1.616 1.00 92.69 190 LYS A N 1
ATOM 1517 C CA . LYS A 1 190 ? 7.568 3.136 -2.164 1.00 92.69 190 LYS A CA 1
ATOM 1518 C C . LYS A 1 190 ? 8.048 1.995 -3.050 1.00 92.69 190 LYS A C 1
ATOM 1520 O O . LYS A 1 190 ? 7.785 0.831 -2.776 1.00 92.69 190 LYS A O 1
ATOM 1525 N N . SER A 1 191 ? 8.758 2.322 -4.123 1.00 90.06 191 SER A N 1
ATOM 1526 C CA . SER A 1 191 ? 9.347 1.317 -5.018 1.00 90.06 191 SER A CA 1
ATOM 1527 C C . SER A 1 191 ? 10.563 1.875 -5.748 1.00 90.06 191 SER A C 1
ATOM 1529 O O . SER A 1 191 ? 10.646 3.082 -6.003 1.00 90.06 191 SER A O 1
ATOM 1531 N N . ASP A 1 192 ? 11.492 1.000 -6.115 1.00 84.12 192 ASP A N 1
ATOM 1532 C CA . ASP A 1 192 ? 12.656 1.290 -6.952 1.00 84.12 192 ASP A CA 1
ATOM 1533 C C . ASP A 1 192 ? 12.330 1.516 -8.432 1.00 84.12 192 ASP A C 1
ATOM 1535 O O . ASP A 1 192 ? 13.179 2.018 -9.162 1.00 84.12 192 ASP A O 1
ATOM 1539 N N . CYS A 1 193 ? 11.091 1.253 -8.848 1.00 77.19 193 CYS A N 1
ATOM 1540 C CA . CYS A 1 193 ? 10.557 1.501 -10.186 1.00 77.19 193 CYS A CA 1
ATOM 1541 C C . CYS A 1 193 ? 11.100 2.780 -10.850 1.00 77.19 193 CYS A C 1
ATOM 1543 O O . CYS A 1 193 ? 10.662 3.894 -10.558 1.00 77.19 193 CYS A O 1
ATOM 1545 N N . SER A 1 194 ? 12.040 2.680 -11.785 1.00 67.56 194 SER A N 1
ATOM 1546 C CA . SER A 1 194 ? 12.614 3.847 -12.464 1.00 67.56 194 SER A CA 1
ATOM 1547 C C . SER A 1 194 ? 11.660 4.395 -13.527 1.00 67.56 194 SER A C 1
ATOM 1549 O O . SER A 1 194 ? 11.978 4.382 -14.712 1.00 67.56 194 SER A O 1
ATOM 1551 N N . CYS A 1 195 ? 10.464 4.849 -13.129 1.00 63.91 195 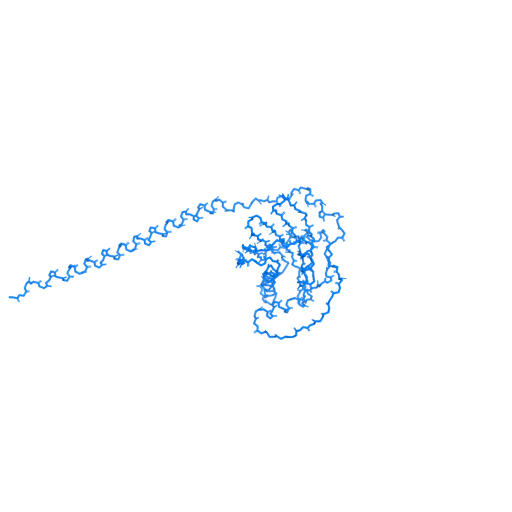CYS A N 1
ATOM 1552 C CA . CYS A 1 195 ? 9.427 5.325 -14.041 1.00 63.91 195 CYS A CA 1
ATOM 1553 C C . CYS A 1 195 ? 9.901 6.576 -14.795 1.00 63.91 195 CYS A C 1
ATOM 1555 O O . CYS A 1 195 ? 9.679 7.716 -14.397 1.00 63.91 195 CYS A O 1
ATOM 1557 N N . THR A 1 196 ? 10.602 6.329 -15.895 1.00 62.06 196 THR A N 1
ATOM 1558 C CA . THR A 1 196 ? 11.122 7.335 -16.808 1.00 62.06 196 THR A CA 1
ATOM 1559 C C . THR A 1 196 ? 10.293 7.321 -18.085 1.00 62.06 196 THR A C 1
ATOM 1561 O O . THR A 1 196 ? 9.865 8.399 -18.487 1.00 62.06 196 THR A O 1
ATOM 1564 N N . LYS A 1 197 ? 9.980 6.139 -18.661 1.00 54.56 197 LYS A N 1
ATOM 1565 C CA . LYS A 1 197 ? 8.924 5.848 -19.670 1.00 54.56 197 LYS A CA 1
ATOM 1566 C C . LYS A 1 197 ? 8.614 4.334 -19.708 1.00 54.56 197 LYS A C 1
ATOM 1568 O O . LYS A 1 197 ? 9.438 3.534 -19.288 1.00 54.56 197 LYS A O 1
ATOM 1573 N N . GLY A 1 198 ? 7.490 3.926 -20.313 1.00 67.44 198 GLY A N 1
ATOM 1574 C CA . GLY A 1 198 ? 7.256 2.535 -20.749 1.00 67.44 198 GLY A CA 1
ATOM 1575 C C . GLY A 1 198 ? 6.432 1.653 -19.798 1.00 67.44 198 GLY A C 1
ATOM 1576 O O . GLY A 1 198 ? 5.703 2.156 -18.947 1.00 67.44 198 GLY A O 1
ATOM 1577 N N . ARG A 1 199 ? 6.522 0.324 -19.985 1.00 66.44 199 ARG A N 1
ATOM 1578 C CA . ARG A 1 199 ? 5.702 -0.689 -19.281 1.00 66.44 199 ARG A CA 1
ATOM 1579 C C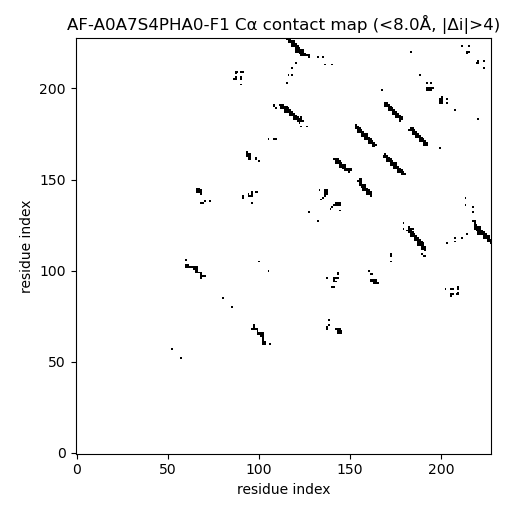 . ARG A 1 199 ? 5.902 -0.691 -17.761 1.00 66.44 199 ARG A C 1
ATOM 1581 O O . ARG A 1 199 ? 4.959 -0.983 -17.039 1.00 66.44 199 ARG A O 1
ATOM 1588 N N . GLU A 1 200 ? 7.084 -0.314 -17.277 1.00 67.25 200 GLU A N 1
ATOM 1589 C CA . GLU A 1 200 ? 7.382 -0.187 -15.840 1.00 67.25 200 GLU A CA 1
ATOM 1590 C C . GLU A 1 200 ? 6.453 0.810 -15.142 1.00 67.25 200 GLU A C 1
ATOM 1592 O O . GLU A 1 200 ? 5.884 0.502 -14.100 1.00 67.25 200 GLU A O 1
ATOM 1597 N N . CYS A 1 201 ? 6.210 1.973 -15.757 1.00 70.25 201 CYS A N 1
ATOM 1598 C CA . CYS A 1 201 ? 5.271 2.957 -15.220 1.00 70.25 201 CYS A CA 1
ATOM 1599 C C . CYS A 1 201 ? 3.845 2.397 -15.149 1.00 70.25 201 CYS A C 1
ATOM 1601 O O . CYS A 1 201 ? 3.148 2.631 -14.165 1.00 70.25 201 CYS A O 1
ATOM 1603 N N . THR A 1 202 ? 3.427 1.629 -16.165 1.00 74.00 202 THR A N 1
ATOM 1604 C CA . THR A 1 202 ? 2.124 0.955 -16.158 1.00 74.00 202 THR A CA 1
ATOM 1605 C C . THR A 1 202 ? 2.021 0.008 -14.971 1.00 74.00 202 THR A C 1
ATOM 1607 O O . THR A 1 202 ? 1.052 0.103 -14.233 1.00 74.00 202 THR A O 1
ATOM 1610 N N . TYR A 1 203 ? 3.029 -0.828 -14.713 1.00 76.25 203 TYR A N 1
ATOM 1611 C CA . TYR A 1 203 ? 3.010 -1.717 -13.549 1.00 76.25 203 TYR A CA 1
ATOM 1612 C C . TYR A 1 203 ? 2.968 -0.945 -12.227 1.00 76.25 203 TYR A C 1
ATOM 1614 O O . TYR A 1 203 ? 2.186 -1.284 -11.349 1.00 76.25 203 TYR A O 1
ATOM 1622 N N . CYS A 1 204 ? 3.715 0.147 -12.087 1.00 75.19 204 CYS A N 1
ATOM 1623 C CA . CYS A 1 204 ? 3.712 0.925 -10.845 1.00 75.19 204 CYS A CA 1
ATOM 1624 C C . CYS A 1 204 ? 2.357 1.606 -10.578 1.00 75.19 204 CYS A C 1
ATOM 1626 O O . CYS A 1 204 ? 1.858 1.556 -9.454 1.00 75.19 204 CYS A O 1
ATOM 1628 N N . SER A 1 205 ? 1.696 2.149 -11.605 1.00 79.06 205 SER A N 1
ATOM 1629 C CA . SER A 1 205 ? 0.323 2.668 -11.480 1.00 79.06 205 SER A CA 1
ATOM 1630 C C . SER A 1 205 ? -0.716 1.562 -11.257 1.00 79.06 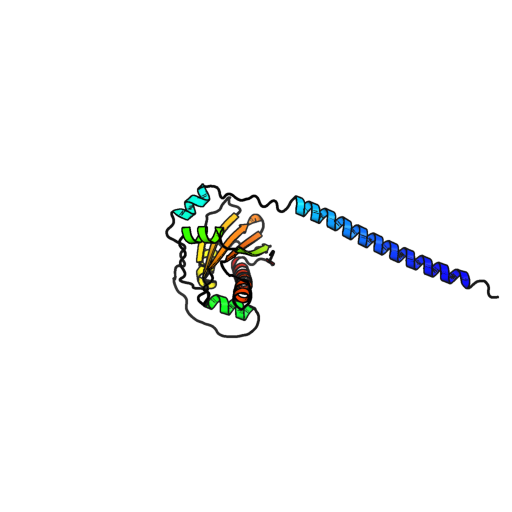205 SER A C 1
ATOM 1632 O O . SER A 1 205 ? -1.671 1.739 -10.494 1.00 79.06 205 SER A O 1
ATOM 1634 N N . SER A 1 206 ? -0.532 0.404 -11.887 1.00 81.12 206 SER A N 1
ATOM 1635 C CA . SER A 1 206 ? -1.406 -0.752 -11.696 1.00 81.12 206 SER A CA 1
ATOM 1636 C C . SER A 1 206 ? -1.274 -1.342 -10.300 1.00 81.12 206 SER A C 1
ATOM 1638 O O . SER A 1 206 ? -2.268 -1.813 -9.758 1.00 81.12 206 SER A O 1
ATOM 1640 N N . PHE A 1 207 ? -0.097 -1.256 -9.672 1.00 87.00 207 PHE A N 1
ATOM 1641 C CA . PHE A 1 207 ? 0.102 -1.736 -8.307 1.00 87.00 207 PHE A CA 1
ATOM 1642 C C . PHE A 1 207 ? -0.718 -0.911 -7.311 1.00 87.00 207 PHE A C 1
ATOM 1644 O O . PHE A 1 207 ? -1.372 -1.471 -6.440 1.00 87.00 207 PHE A O 1
ATOM 1651 N N . LEU A 1 208 ? -0.789 0.412 -7.489 1.00 85.69 208 LEU A N 1
ATOM 1652 C CA . LEU A 1 208 ? -1.664 1.270 -6.678 1.00 85.69 208 LEU A CA 1
ATOM 1653 C C . LEU A 1 208 ? -3.151 0.935 -6.871 1.00 85.69 208 LEU A C 1
ATOM 1655 O O . LEU A 1 208 ? -3.934 0.987 -5.923 1.00 85.69 208 LEU A O 1
ATOM 1659 N N . SER A 1 209 ? -3.550 0.583 -8.095 1.00 83.69 209 SER A N 1
ATOM 1660 C CA . SER A 1 209 ? -4.924 0.152 -8.388 1.00 83.69 209 SER A CA 1
ATOM 1661 C C . SER A 1 209 ? -5.237 -1.197 -7.739 1.00 83.69 209 SER A C 1
ATOM 1663 O O . SER A 1 209 ? -6.300 -1.362 -7.143 1.00 83.69 209 SER A O 1
ATOM 1665 N N . TYR A 1 210 ? -4.280 -2.119 -7.771 1.00 87.12 210 TYR A N 1
ATOM 1666 C CA . TYR A 1 210 ? -4.362 -3.406 -7.098 1.00 87.12 210 TYR A CA 1
ATOM 1667 C C . TYR A 1 210 ? -4.440 -3.259 -5.571 1.00 87.12 210 TYR A C 1
ATOM 1669 O O . TYR A 1 210 ? -5.347 -3.800 -4.942 1.00 87.12 210 TYR A O 1
ATOM 1677 N N . LEU A 1 211 ? -3.572 -2.439 -4.972 1.00 90.12 211 LEU A N 1
ATOM 1678 C CA . LEU A 1 211 ? -3.593 -2.159 -3.535 1.00 90.12 211 LEU A CA 1
ATOM 1679 C C . LEU A 1 211 ? -4.918 -1.518 -3.102 1.00 90.12 211 LEU A C 1
ATOM 1681 O O . LEU A 1 211 ? -5.445 -1.840 -2.041 1.00 90.12 211 LEU A O 1
ATOM 1685 N N . ARG A 1 212 ? -5.520 -0.672 -3.947 1.00 87.75 212 ARG A N 1
ATOM 1686 C CA . ARG A 1 212 ? -6.870 -0.141 -3.710 1.00 87.75 212 ARG A CA 1
ATOM 1687 C C . ARG A 1 212 ? -7.922 -1.253 -3.641 1.00 87.75 212 ARG A C 1
ATOM 1689 O O . ARG A 1 212 ? -8.811 -1.165 -2.798 1.00 87.75 212 ARG A O 1
ATOM 1696 N N . ILE A 1 213 ? -7.849 -2.270 -4.502 1.00 86.31 213 ILE A N 1
ATOM 1697 C CA . ILE A 1 213 ? -8.749 -3.437 -4.454 1.00 86.31 213 ILE A CA 1
ATOM 1698 C C . ILE A 1 213 ? -8.519 -4.220 -3.159 1.00 86.31 213 ILE A C 1
ATOM 1700 O O . ILE A 1 213 ? -9.488 -4.511 -2.461 1.00 86.31 213 ILE A O 1
ATOM 1704 N N . ALA A 1 214 ? -7.258 -4.460 -2.786 1.00 88.88 214 ALA A N 1
ATOM 1705 C CA . ALA A 1 214 ? -6.916 -5.134 -1.536 1.00 88.88 214 ALA A CA 1
ATOM 1706 C C . ALA A 1 214 ? -7.478 -4.397 -0.313 1.00 88.88 214 ALA A C 1
ATOM 1708 O O . ALA A 1 214 ? -8.200 -4.977 0.493 1.00 88.88 214 ALA A O 1
ATOM 1709 N N . MET A 1 215 ? -7.258 -3.084 -0.221 1.00 90.12 215 MET A N 1
ATOM 1710 C CA . MET A 1 215 ? -7.822 -2.253 0.847 1.00 90.12 215 MET A CA 1
ATOM 1711 C C . MET A 1 215 ? -9.355 -2.290 0.865 1.00 90.12 215 MET A C 1
ATOM 1713 O O . MET A 1 215 ? -9.951 -2.268 1.943 1.00 90.12 215 MET A O 1
ATOM 1717 N N . ARG A 1 216 ? -10.008 -2.359 -0.306 1.00 87.12 216 ARG A N 1
ATOM 1718 C CA . ARG A 1 216 ? -11.466 -2.509 -0.374 1.00 87.12 216 ARG A CA 1
ATOM 1719 C C . ARG A 1 216 ? -11.939 -3.829 0.202 1.00 87.12 216 ARG A C 1
ATOM 1721 O O . ARG A 1 216 ? -12.858 -3.814 1.014 1.00 87.12 216 ARG A O 1
ATOM 1728 N N . GLY A 1 217 ? -11.319 -4.934 -0.198 1.00 86.06 217 GLY A N 1
ATOM 1729 C CA . GLY A 1 217 ? -11.689 -6.254 0.300 1.00 86.06 217 GLY A CA 1
ATOM 1730 C C . GLY A 1 217 ? -11.414 -6.415 1.795 1.00 86.06 217 GLY A C 1
ATOM 1731 O O . GLY A 1 217 ? -12.237 -6.986 2.498 1.00 86.06 217 GLY A O 1
ATOM 1732 N N . LEU A 1 218 ? -10.309 -5.851 2.293 1.00 88.25 218 LEU A N 1
ATOM 1733 C CA . LEU A 1 218 ? -9.914 -5.957 3.700 1.00 88.25 218 LEU A CA 1
ATOM 1734 C C . LEU A 1 218 ? -10.774 -5.092 4.628 1.00 88.25 218 LEU A C 1
ATOM 1736 O O . LEU A 1 218 ? -11.238 -5.563 5.659 1.00 88.25 218 LEU A O 1
ATOM 1740 N N . PHE A 1 219 ? -10.986 -3.821 4.280 1.00 87.56 219 PHE A N 1
ATOM 1741 C CA . PHE A 1 219 ? -11.542 -2.839 5.220 1.00 87.56 219 PHE A CA 1
ATOM 1742 C C . PHE A 1 219 ? -12.945 -2.351 4.847 1.00 87.56 219 PHE A C 1
ATOM 1744 O O . PHE A 1 219 ? -13.577 -1.636 5.625 1.00 87.56 219 PHE A O 1
ATOM 1751 N N . SER A 1 220 ? -13.446 -2.703 3.656 1.00 86.56 220 SER A N 1
ATOM 1752 C CA . SER A 1 220 ? -14.715 -2.190 3.117 1.00 86.56 220 SER A CA 1
ATOM 1753 C C . SER A 1 220 ? -14.895 -0.665 3.298 1.00 86.56 220 SER A C 1
ATOM 1755 O O . SER A 1 220 ? -15.946 -0.225 3.772 1.00 86.56 220 SER A O 1
ATOM 1757 N N . PRO A 1 221 ? -13.888 0.171 2.970 1.00 84.44 221 PRO A N 1
ATOM 1758 C CA . PRO A 1 221 ? -14.015 1.614 3.063 1.00 84.44 221 PRO A CA 1
ATOM 1759 C C . PRO A 1 221 ? -15.036 2.114 2.032 1.00 84.44 221 PRO A C 1
ATOM 1761 O O . PRO A 1 221 ? -15.074 1.659 0.885 1.00 84.44 221 PRO A O 1
ATOM 1764 N N . GLN A 1 222 ? -15.841 3.099 2.422 1.00 83.19 222 GLN A N 1
ATOM 1765 C CA . GLN A 1 222 ? -16.845 3.719 1.549 1.00 83.19 222 GLN A CA 1
ATOM 1766 C C . GLN A 1 222 ? -16.206 4.512 0.403 1.00 83.19 222 GLN A C 1
ATOM 1768 O O . GLN A 1 222 ? -16.782 4.638 -0.679 1.00 83.19 222 GLN A O 1
ATOM 1773 N N . SER A 1 223 ? -15.009 5.051 0.629 1.00 86.75 223 SER A N 1
ATOM 1774 C CA . SER A 1 223 ? -14.229 5.756 -0.383 1.00 86.75 223 SER A CA 1
ATOM 1775 C C . SER A 1 223 ? -12.750 5.416 -0.254 1.00 86.75 223 SER A C 1
ATOM 1777 O O . SER A 1 223 ? -12.267 5.168 0.845 1.00 86.75 223 SER A O 1
ATOM 1779 N N . ILE A 1 224 ? -12.032 5.402 -1.382 1.00 86.94 224 ILE A N 1
ATOM 1780 C CA . ILE A 1 224 ? -10.565 5.364 -1.410 1.00 86.94 224 ILE A CA 1
ATOM 1781 C C . ILE A 1 224 ? -10.080 6.399 -2.416 1.00 86.94 224 ILE A C 1
ATOM 1783 O O . ILE A 1 224 ? -10.464 6.348 -3.587 1.00 86.94 224 ILE A O 1
ATOM 1787 N N . THR A 1 225 ? -9.223 7.305 -1.962 1.00 85.19 225 THR A N 1
ATOM 1788 C CA . THR A 1 225 ? -8.656 8.403 -2.748 1.00 85.19 225 THR A CA 1
ATOM 1789 C C . THR A 1 225 ? -7.154 8.203 -2.904 1.00 85.19 225 THR A C 1
ATOM 1791 O O . THR A 1 225 ? -6.481 7.827 -1.949 1.00 85.19 225 THR A O 1
ATOM 1794 N N . LEU A 1 226 ? -6.630 8.454 -4.105 1.00 80.25 226 LEU A N 1
ATOM 1795 C CA . LEU A 1 226 ? -5.191 8.591 -4.339 1.00 80.25 226 LEU A CA 1
ATOM 1796 C C . LEU A 1 226 ? -4.812 10.058 -4.116 1.00 80.25 226 LEU A C 1
ATOM 1798 O O . LEU A 1 226 ? -5.385 10.930 -4.770 1.00 80.25 226 LEU A O 1
ATOM 1802 N N . LEU A 1 227 ? -3.910 10.330 -3.174 1.00 70.06 227 LEU A N 1
ATOM 1803 C CA . LEU A 1 227 ? -3.512 11.694 -2.810 1.00 70.06 227 LEU A CA 1
ATOM 1804 C C . LEU A 1 227 ? -2.361 12.239 -3.663 1.00 70.06 227 LEU A C 1
ATOM 1806 O O . LEU A 1 227 ? -2.259 13.456 -3.821 1.00 70.06 227 LEU A O 1
ATOM 1810 N N . LYS A 1 228 ? -1.512 11.358 -4.197 1.00 64.50 228 LYS A N 1
ATOM 1811 C CA . LYS A 1 228 ? -0.353 11.685 -5.035 1.00 64.50 228 LYS A CA 1
ATOM 1812 C C . LYS A 1 228 ? -0.230 10.698 -6.182 1.00 64.50 228 LYS A C 1
ATOM 1814 O O . LYS A 1 228 ? -0.450 9.494 -5.921 1.00 64.50 228 LYS A O 1
#

InterPro domains:
  IPR012295 TBP domain superfamily [G3DSA:3.30.310.10] (76-220)

Organism: NCBI:txid180227

Radius of gyration: 26.32 Å; Cα contacts (8 Å, |Δi|>4): 305; chains: 1; bounding box: 65×85×52 Å

Mean predicted aligned error: 15.95 Å

Sequence (228 aa):
MTMACLGFGILVGVGGTLLLQAIIGLMWWFTLGRRQRLDRQNEAGYMIPNFVGDEESKQELSEDPGFLCTDEDVFTQSDREGDGEELSNEMKWRLDADATVEGGRFQWGWERYSERGDLVGMGIGLRPESAEIQQSLSRDYHICHKVSGPVDGHEVRYYLFAKLQFPPENLYLIELRVYFDEGKVEATVKSDCSCTKGRECTYCSSFLSYLRIAMRGLFSPQSITLLK

Solvent-accessible surface area (backbone atoms only — not comparable to full-atom values): 12947 Å² total; per-residue (Å²): 143,84,87,70,72,77,61,57,61,53,57,56,53,54,53,53,54,54,55,50,51,52,52,50,49,51,53,50,53,53,53,54,57,50,47,60,53,51,51,55,47,55,74,74,41,78,80,74,73,84,75,72,69,54,69,65,72,55,49,70,45,67,80,49,101,43,42,58,38,79,90,75,87,86,88,83,91,82,89,87,83,82,56,79,61,38,59,29,52,54,44,47,79,36,28,36,53,79,50,71,50,48,37,63,55,50,54,55,43,66,77,69,29,48,78,70,35,35,40,42,29,37,55,40,75,52,86,68,52,72,66,56,51,52,51,43,32,34,75,76,52,22,30,29,48,40,77,50,70,63,80,71,85,48,37,40,38,35,43,32,38,37,35,38,74,53,91,76,65,38,53,38,39,34,44,36,39,38,30,67,86,74,18,31,37,40,37,41,34,28,27,69,67,80,67,79,73,65,71,63,39,52,51,58,55,39,48,55,55,33,50,53,51,50,50,38,74,65,29,49,34,77,43,75,44,76,78,89

Secondary structure (DSSP, 8-state):
--SSTHHHHHHHHHHHHHHHHHHHHHHHHHHHHHHHHHHHHHHHS---------HHHHHTTTSS---B--------------STHHHHHHHHTTB-TT----HHHHHHHHHHSEEEEEEEEE-------HHHHHHHHHHHH--EEEEEEESSSSEEEEEEEEEBSSSS--EEEEEEEEETTTTEEEEEEEE----SSSHHHHHHHHHHHHHHHHHHHHH--SEEEE--

Foldseek 3Di:
DPPPPVVPVVVVVVVVVVVVVVVVVVVVVVVVVVVVVVVVCVVVDDPPPPPPPDVVVVVVLQPDPWFDLDDDDDDDDDDDDDDLVVVLVVQQVQWDLGDIDRSVRLVVQVVPFDWLWKKKFADQPDDDDPVVLQCCCSPVRSKTWDWDQDPDVQKTWIWIWIWGNDPVTKIKIWIWIQGVVRLMIMIIITINQPPPDDPSNVSSVSVVVSVVVSCCVRGVGPDMDIPD

pLDDT: mean 70.54, std 19.04, range [28.23, 95.12]

Nearest PDB structures (foldseek):
  7rpg-assembly1_A  TM=4.386E-01  e=5.154E-02  Acinetobacter baumannii
  4x55-assembly2_B  TM=4.025E-01  e=2.858E-01  Acinetobacter baumannii
  4rth-assembly2_B  TM=3.987E-01  e=2.408E-01  Zea mays
  4rth-assembly1_A  TM=4.595E-01  e=4.512E-01  Zea mays
  4wmc-assembly2_C  TM=3.241E-01  e=2.699E-01  Klebsiella pneumoniae